Protein AF-A0AAD8Y3X9-F1 (afdb_monomer)

Secondary structure (DSSP, 8-state):
----------PPP--------PPBPTTTSSSBPPTT-TT---HHHHTSTT-GGGHHHHHHHHHHHHHHTT-SHHHHHHHHHHHTSPPTTS---TT-EEETTEEES--HHHHHHSHHHHHHHHHHHHHHHHHHSS------------------------------------------HHHHHHHHHHHHHHHHHT-

Organism: NCBI:txid267567

Foldseek 3Di:
DDDPPPDDDDDDDDPPDDDDDADAAPPPSPDGFDPPQPRSHDPVRCPPCPRPVCVVVVVVVVVVVCVVVLVDPVSVVVVVVVVPFDDVPVDPDPCWDDDPRDIDPDDVVVQCVPVVSVVVVVVVVVVVCVVPVPPPPDPPDPPPDPPDDDDDDDDDDDDDDDDDDPPPPPDPDPDDPVVVVVVVVVVVVVVVVVD

Sequence (195 aa):
MDDENVASSTTPPVEAAEGDGGTKCSVCKKRVGRKNCLQSACIQCCTNPTCEPHREARETLRKTQSILAGTDAITRMAARKRNSKVAKGAFKDANIQYFGETVVIWNVREFMSVTKWREDAVRRCKRKLDSCGGDVVERRSKKRGRKSIVGDDNNNNNNTADIAISLARNKPTKKSRRKKFAEVCQVLLQNSLNK

Structure (mmCIF, N/CA/C/O backbone):
data_AF-A0AAD8Y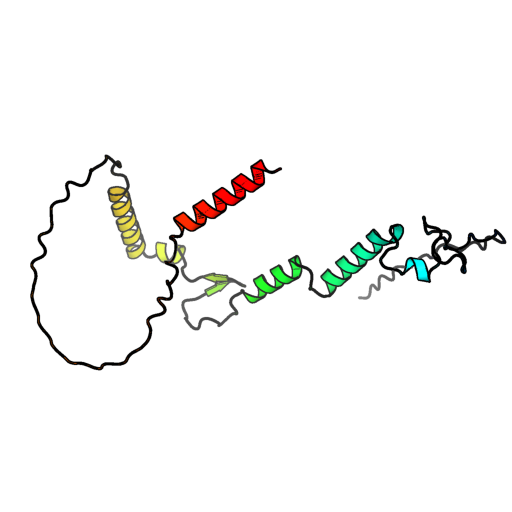3X9-F1
#
_entry.id   AF-A0AAD8Y3X9-F1
#
loop_
_atom_site.group_PDB
_atom_site.id
_atom_site.type_symbol
_atom_site.label_atom_id
_atom_site.label_alt_id
_atom_site.label_comp_id
_atom_site.label_asym_id
_atom_site.label_entity_id
_atom_site.label_seq_id
_atom_site.pdbx_PDB_ins_code
_atom_site.Cartn_x
_atom_site.Cartn_y
_atom_site.Cartn_z
_atom_site.occupancy
_atom_site.B_iso_or_equiv
_atom_site.auth_seq_id
_atom_site.auth_comp_id
_atom_site.auth_asym_id
_atom_site.auth_atom_id
_atom_site.pdbx_PDB_model_num
ATOM 1 N N . MET A 1 1 ? -16.005 -29.342 -17.616 1.00 51.09 1 MET A N 1
ATOM 2 C CA . MET A 1 1 ? -16.532 -27.992 -17.915 1.00 51.09 1 MET A CA 1
ATOM 3 C C . MET A 1 1 ? -15.322 -27.119 -18.063 1.00 51.09 1 MET A C 1
ATOM 5 O O . MET A 1 1 ? -14.781 -26.585 -17.102 1.00 51.09 1 MET A O 1
ATOM 9 N N . ASP A 1 2 ? -14.857 -27.205 -19.290 1.00 63.31 2 ASP A N 1
ATOM 10 C CA . ASP A 1 2 ? -13.559 -26.876 -19.818 1.00 63.31 2 ASP A CA 1
ATOM 11 C C . ASP A 1 2 ? -13.772 -25.617 -20.643 1.00 63.31 2 ASP A C 1
ATOM 13 O O . ASP A 1 2 ? -14.660 -25.614 -21.485 1.00 63.31 2 ASP A O 1
ATOM 17 N N . ASP A 1 3 ? -12.990 -24.573 -20.395 1.00 58.12 3 ASP A N 1
ATOM 18 C CA . ASP A 1 3 ? -12.876 -23.437 -21.307 1.00 58.12 3 ASP A CA 1
ATOM 19 C C . ASP A 1 3 ? -11.458 -22.874 -21.167 1.00 58.12 3 ASP A C 1
ATOM 21 O O . ASP A 1 3 ? -11.170 -21.935 -20.419 1.00 58.12 3 ASP A O 1
ATOM 25 N N . GLU A 1 4 ? -10.536 -23.536 -21.866 1.00 61.88 4 GLU A N 1
ATOM 26 C CA . GLU A 1 4 ? -9.183 -23.059 -22.119 1.00 61.88 4 GLU A CA 1
ATOM 27 C C . GLU A 1 4 ? -9.239 -21.881 -23.101 1.00 61.88 4 GLU A C 1
ATOM 29 O O . GLU A 1 4 ? -9.388 -22.043 -24.311 1.00 61.88 4 GLU A O 1
ATOM 34 N N . ASN A 1 5 ? -9.110 -20.662 -22.579 1.00 67.62 5 ASN A N 1
ATOM 35 C CA . ASN A 1 5 ? -9.002 -19.454 -23.391 1.00 67.62 5 ASN A CA 1
ATOM 36 C C . ASN A 1 5 ? -7.548 -19.270 -23.868 1.00 67.62 5 ASN A C 1
ATOM 38 O O . ASN A 1 5 ? -6.748 -18.557 -23.255 1.00 67.62 5 ASN A O 1
ATOM 42 N N . VAL A 1 6 ? -7.193 -19.970 -24.947 1.00 65.19 6 VAL A N 1
ATOM 43 C CA . VAL A 1 6 ? -5.906 -19.844 -25.644 1.00 65.19 6 VAL A CA 1
ATOM 44 C C . VAL A 1 6 ? -5.922 -18.563 -26.481 1.00 65.19 6 VAL A C 1
ATOM 46 O O . VAL A 1 6 ? -6.448 -18.517 -27.592 1.00 65.19 6 VAL A O 1
ATOM 49 N N . ALA A 1 7 ? -5.333 -17.496 -25.941 1.00 57.16 7 ALA A N 1
ATOM 50 C CA . ALA A 1 7 ? -5.114 -16.251 -26.668 1.00 57.16 7 ALA A CA 1
ATOM 51 C C . ALA A 1 7 ? -4.073 -16.462 -27.783 1.00 57.16 7 ALA A C 1
ATOM 53 O O . ALA A 1 7 ? -2.860 -16.430 -27.560 1.00 57.16 7 ALA A O 1
ATOM 54 N N . SER A 1 8 ? -4.580 -16.678 -28.997 1.00 57.38 8 SER A N 1
ATOM 55 C CA . SER A 1 8 ? -3.820 -16.746 -30.243 1.00 57.38 8 SER A CA 1
ATOM 56 C C . SER A 1 8 ? -3.056 -15.440 -30.471 1.00 57.38 8 SER A C 1
ATOM 58 O O . SER A 1 8 ? -3.634 -14.388 -30.747 1.00 57.38 8 SER A O 1
ATOM 60 N N . SER A 1 9 ? -1.736 -15.504 -30.324 1.00 48.38 9 SER A N 1
ATOM 61 C CA . SER A 1 9 ? -0.828 -14.385 -30.558 1.00 48.38 9 SER A CA 1
ATOM 62 C C . SER A 1 9 ? -0.541 -14.304 -32.055 1.00 48.38 9 SER A C 1
ATOM 64 O O . SER A 1 9 ? 0.336 -14.988 -32.574 1.00 48.38 9 SER A O 1
ATOM 66 N N . THR A 1 10 ? -1.305 -13.479 -32.765 1.00 50.19 10 THR A N 1
ATOM 67 C CA . THR A 1 10 ? -1.069 -13.178 -34.179 1.00 50.19 10 THR A CA 1
ATOM 68 C C . THR A 1 10 ? 0.240 -12.398 -34.312 1.00 50.19 10 THR A C 1
ATOM 70 O O . THR A 1 10 ? 0.290 -11.194 -34.062 1.00 50.19 10 THR A O 1
ATOM 73 N N . THR A 1 11 ? 1.328 -13.081 -34.670 1.00 53.12 11 THR A N 1
ATOM 74 C CA . THR A 1 11 ? 2.580 -12.425 -35.061 1.00 53.12 11 THR A CA 1
ATOM 75 C C . THR A 1 11 ? 2.415 -11.797 -36.446 1.00 53.12 11 THR A C 1
ATOM 77 O O . THR A 1 11 ? 2.031 -12.511 -37.374 1.00 53.12 11 THR A O 1
ATOM 80 N N . PRO A 1 12 ? 2.697 -10.493 -36.622 1.00 60.53 12 PRO A N 1
ATOM 81 C CA . PRO A 1 12 ? 2.6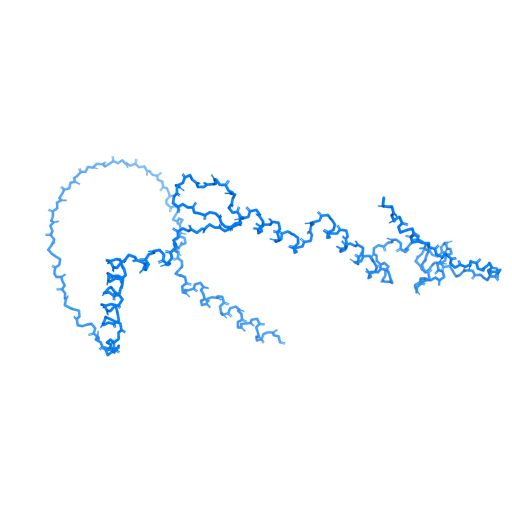57 -9.869 -37.938 1.00 60.53 12 PRO A CA 1
ATOM 82 C C . PRO A 1 12 ? 3.758 -10.440 -38.854 1.00 60.53 12 PRO A C 1
ATOM 84 O O . PRO A 1 12 ? 4.830 -10.810 -38.361 1.00 60.53 12 PRO A O 1
ATOM 87 N N . PRO A 1 13 ? 3.510 -10.511 -40.175 1.00 54.69 13 PRO A N 1
ATOM 88 C CA . PRO A 1 13 ? 4.472 -11.013 -41.146 1.00 54.69 13 PRO A CA 1
ATOM 89 C C . PRO A 1 13 ? 5.689 -10.085 -41.204 1.00 54.69 13 PRO A C 1
ATOM 91 O O . PRO A 1 13 ? 5.571 -8.870 -41.354 1.00 54.69 13 PRO A O 1
ATOM 94 N N . VAL A 1 14 ? 6.872 -10.673 -41.048 1.00 54.62 14 VAL A N 1
ATOM 95 C CA . VAL A 1 14 ? 8.151 -9.969 -41.132 1.00 54.62 14 VAL A CA 1
ATOM 96 C C . VAL A 1 14 ? 8.537 -9.922 -42.608 1.00 54.62 14 VAL A C 1
ATOM 98 O O . VAL A 1 14 ? 9.115 -10.870 -43.132 1.00 54.62 14 VAL A O 1
ATOM 101 N N . GLU A 1 15 ? 8.155 -8.850 -43.299 1.00 56.72 15 GLU A N 1
ATOM 102 C CA . GLU A 1 15 ? 8.591 -8.604 -44.674 1.00 56.72 15 GLU A CA 1
ATOM 103 C C . GLU A 1 15 ? 10.116 -8.433 -44.703 1.00 56.72 15 GLU A C 1
ATOM 105 O O . GLU A 1 15 ? 10.697 -7.561 -44.045 1.00 56.72 15 GLU A O 1
ATOM 110 N N . ALA A 1 16 ? 10.777 -9.320 -45.444 1.00 56.28 16 ALA A N 1
ATOM 111 C CA . ALA A 1 16 ? 12.208 -9.293 -45.684 1.00 56.28 16 ALA A CA 1
ATOM 112 C C . ALA A 1 16 ? 12.540 -8.138 -46.642 1.00 56.28 16 ALA A C 1
ATOM 114 O O . ALA A 1 16 ? 12.594 -8.313 -47.853 1.00 56.28 16 ALA A O 1
ATOM 115 N N . ALA A 1 17 ? 12.746 -6.942 -46.089 1.00 54.62 17 ALA A N 1
ATOM 116 C CA . ALA A 1 17 ? 13.285 -5.812 -46.837 1.00 54.62 17 ALA A CA 1
ATOM 117 C C . ALA A 1 17 ? 14.779 -6.044 -47.121 1.00 54.62 17 ALA A C 1
ATOM 119 O O . ALA A 1 17 ? 15.624 -5.983 -46.217 1.00 54.62 17 ALA A O 1
ATOM 120 N N . GLU A 1 18 ? 15.072 -6.335 -48.385 1.00 56.16 18 GLU A N 1
ATOM 121 C CA . GLU A 1 18 ? 16.409 -6.479 -48.943 1.00 56.16 18 GLU A CA 1
ATOM 122 C C . GLU A 1 18 ? 17.196 -5.160 -48.861 1.00 56.16 18 GLU A C 1
ATOM 124 O O . GLU A 1 18 ? 16.689 -4.085 -49.164 1.00 56.16 18 GLU A O 1
ATOM 129 N N . GLY A 1 19 ? 18.456 -5.278 -48.429 1.00 59.56 19 GLY A N 1
ATOM 130 C CA . GLY A 1 19 ? 19.568 -4.415 -48.830 1.00 59.56 19 GLY A CA 1
ATOM 131 C C . GLY A 1 19 ? 19.424 -2.906 -48.646 1.00 59.56 19 GLY A C 1
ATOM 132 O O . GLY A 1 19 ? 19.358 -2.186 -49.632 1.00 59.56 19 GLY A O 1
ATOM 133 N N . ASP A 1 20 ? 19.551 -2.412 -47.412 1.00 55.03 20 ASP A N 1
ATOM 134 C CA . ASP A 1 20 ? 19.965 -1.021 -47.213 1.00 55.03 20 ASP A CA 1
ATOM 135 C C . ASP A 1 20 ? 21.018 -0.925 -46.105 1.00 55.03 20 ASP A C 1
ATOM 137 O O . ASP A 1 20 ? 20.899 -1.557 -45.045 1.00 55.03 20 ASP A O 1
ATOM 141 N N . GLY A 1 21 ? 22.105 -0.212 -46.396 1.00 67.69 21 GLY A N 1
ATOM 142 C CA . GLY A 1 21 ? 23.344 -0.201 -45.619 1.00 67.69 21 GLY A CA 1
ATOM 143 C C . GLY A 1 21 ? 23.108 0.236 -44.176 1.00 67.69 21 GLY A C 1
ATOM 144 O O . GLY A 1 21 ? 23.025 1.424 -43.877 1.00 67.69 21 GLY A O 1
ATOM 145 N N . GLY A 1 22 ? 23.010 -0.731 -43.261 1.00 76.69 22 GLY A N 1
ATOM 146 C CA . GLY A 1 22 ? 22.719 -0.463 -41.857 1.00 76.69 22 GLY A CA 1
ATOM 147 C C . GLY A 1 22 ? 23.707 0.536 -41.249 1.00 76.69 22 GLY A C 1
ATOM 148 O O . GLY A 1 22 ? 24.922 0.321 -41.262 1.00 76.69 22 GLY A O 1
ATOM 149 N N . THR A 1 23 ? 23.186 1.628 -40.688 1.00 86.25 23 THR A N 1
ATOM 150 C CA . THR A 1 23 ? 23.989 2.664 -40.031 1.00 86.25 23 THR A CA 1
ATOM 151 C C . THR A 1 23 ? 24.819 2.062 -38.899 1.00 86.25 23 THR A C 1
ATOM 153 O O . THR A 1 23 ? 24.344 1.246 -38.106 1.00 86.25 23 THR A O 1
ATOM 156 N N . LYS A 1 24 ? 26.104 2.430 -38.823 1.00 90.94 24 LYS A N 1
ATOM 157 C CA . LYS A 1 24 ? 26.994 1.968 -37.749 1.00 90.94 24 LYS A CA 1
ATOM 158 C C . LYS A 1 24 ? 26.524 2.526 -36.406 1.00 90.94 24 LYS A C 1
ATOM 160 O O . LYS A 1 24 ? 26.043 3.649 -36.316 1.00 90.94 24 LYS A O 1
ATOM 165 N N . CYS A 1 25 ? 26.728 1.742 -35.355 1.00 89.62 25 CYS A N 1
ATOM 166 C CA . CYS A 1 25 ? 26.396 2.100 -33.986 1.00 89.62 25 CYS A CA 1
ATOM 167 C C . CYS A 1 25 ? 27.036 3.428 -33.583 1.00 89.62 25 CYS A C 1
ATOM 169 O O . CYS A 1 25 ? 28.262 3.537 -33.598 1.00 89.62 25 CYS A O 1
ATOM 171 N N . SER A 1 26 ? 26.234 4.391 -33.138 1.00 88.69 26 SER A N 1
ATOM 172 C CA . SER A 1 26 ? 26.724 5.692 -32.655 1.00 88.69 26 SER A CA 1
ATOM 173 C C . SER A 1 26 ? 27.728 5.579 -31.497 1.00 88.69 26 SER A C 1
ATOM 175 O O . SER A 1 26 ? 28.683 6.348 -31.428 1.00 88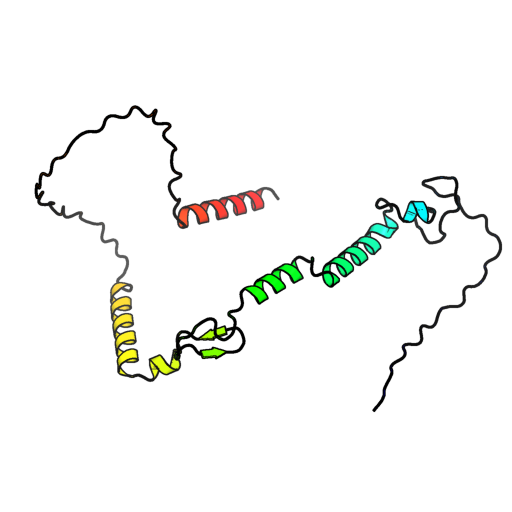.69 26 SER A O 1
ATOM 177 N N . VAL A 1 27 ? 27.554 4.580 -30.622 1.00 88.00 27 VAL A N 1
ATOM 178 C CA . VAL A 1 27 ? 28.359 4.391 -29.403 1.00 88.00 27 VAL A CA 1
ATOM 179 C C . VAL A 1 27 ? 29.674 3.663 -29.681 1.00 88.00 27 VAL A C 1
ATOM 181 O O . VAL A 1 27 ? 30.739 4.137 -29.304 1.00 88.00 27 VAL A O 1
ATOM 184 N N . CYS A 1 28 ? 29.624 2.486 -30.319 1.00 88.88 28 CYS A N 1
ATOM 185 C CA . CYS A 1 28 ? 30.822 1.660 -30.511 1.00 88.88 28 CYS A CA 1
ATOM 186 C C . CYS A 1 28 ? 31.428 1.749 -31.911 1.00 88.88 28 CYS A C 1
ATOM 188 O O . CYS A 1 28 ? 32.534 1.252 -32.096 1.00 88.88 28 CYS A O 1
ATOM 190 N N . LYS A 1 29 ? 30.710 2.305 -32.900 1.00 91.25 29 LYS A N 1
ATOM 191 C CA . LYS A 1 29 ? 31.098 2.448 -34.321 1.00 91.25 29 LYS A CA 1
ATOM 192 C C . LYS A 1 29 ? 31.524 1.161 -35.052 1.00 91.25 29 LYS A C 1
ATOM 194 O O . LYS A 1 29 ? 31.807 1.203 -36.243 1.00 91.25 29 LYS A O 1
ATOM 199 N N . LYS A 1 30 ? 31.536 0.013 -34.365 1.00 92.00 30 LYS A N 1
ATOM 200 C CA . LYS A 1 30 ? 31.977 -1.296 -34.873 1.00 92.00 30 LYS A CA 1
ATOM 201 C C . LYS A 1 30 ? 30.835 -2.146 -35.424 1.00 92.00 30 LYS A C 1
ATOM 203 O O . LYS A 1 30 ? 31.026 -2.880 -36.381 1.00 92.00 30 LYS A O 1
ATOM 208 N N . ARG A 1 31 ? 29.660 -2.082 -34.795 1.00 91.12 31 ARG A N 1
ATOM 209 C CA . ARG A 1 31 ? 28.502 -2.941 -35.102 1.00 91.12 31 ARG A CA 1
ATOM 210 C C . ARG A 1 31 ? 27.386 -2.154 -35.768 1.00 91.12 31 ARG A C 1
ATOM 212 O O . ARG A 1 31 ? 27.313 -0.945 -35.578 1.00 91.12 31 ARG A O 1
ATOM 219 N N . VAL A 1 32 ? 26.502 -2.843 -36.481 1.00 91.69 32 VAL A N 1
ATOM 220 C CA . VAL A 1 32 ? 25.305 -2.242 -37.085 1.00 91.69 32 VAL A CA 1
ATOM 221 C C . VAL A 1 32 ? 24.318 -1.822 -35.989 1.00 91.69 32 VAL A C 1
ATOM 223 O O . VAL A 1 32 ? 24.096 -2.547 -35.010 1.00 91.69 32 VAL A O 1
ATOM 226 N N . GLY A 1 33 ? 23.792 -0.608 -36.117 1.00 88.81 33 GLY A N 1
ATOM 227 C CA . GLY A 1 33 ? 22.782 -0.024 -35.248 1.00 88.81 33 GLY A CA 1
ATOM 228 C C . GLY A 1 33 ? 21.417 -0.674 -35.442 1.00 88.81 33 GLY A C 1
ATOM 229 O O . GLY A 1 33 ? 21.080 -1.149 -36.526 1.00 88.81 33 GLY A O 1
ATOM 230 N N . ARG A 1 34 ? 20.607 -0.723 -34.382 1.00 85.81 34 ARG A N 1
ATOM 231 C CA . ARG A 1 34 ? 19.242 -1.252 -34.481 1.00 85.81 34 ARG A CA 1
ATOM 232 C C . ARG A 1 34 ? 18.346 -0.215 -35.164 1.00 85.81 34 ARG A C 1
ATOM 234 O O . ARG A 1 34 ? 18.313 0.927 -34.713 1.00 85.81 34 ARG A O 1
ATOM 241 N N . LYS A 1 35 ? 17.575 -0.632 -36.176 1.00 81.69 35 LYS A N 1
ATOM 242 C CA . LYS A 1 35 ? 16.683 0.253 -36.957 1.00 81.69 35 LYS A CA 1
ATOM 243 C C . LYS A 1 35 ? 15.662 1.015 -36.088 1.00 81.69 35 LYS A C 1
ATOM 245 O O . LYS A 1 35 ? 15.334 2.149 -36.395 1.00 81.69 35 LYS A O 1
ATOM 250 N N . ASN A 1 36 ? 15.250 0.440 -34.952 1.00 76.88 36 ASN A N 1
ATOM 251 C CA . ASN A 1 36 ? 14.243 1.025 -34.051 1.00 76.88 36 ASN A CA 1
ATOM 252 C C . ASN A 1 36 ? 14.842 1.758 -32.835 1.00 76.88 36 ASN A C 1
ATOM 254 O O . ASN A 1 36 ? 14.119 2.109 -31.907 1.00 76.88 36 ASN A O 1
ATOM 258 N N . CYS A 1 37 ? 16.164 1.944 -32.779 1.00 78.44 37 CYS A N 1
ATOM 259 C CA . CYS A 1 37 ? 16.793 2.722 -31.716 1.00 78.44 37 CYS A CA 1
ATOM 260 C C . CYS A 1 37 ? 17.016 4.153 -32.211 1.00 78.44 37 CYS A C 1
ATOM 262 O O . CYS A 1 37 ? 17.807 4.352 -33.128 1.00 78.44 37 CYS A O 1
ATOM 264 N N . LEU A 1 38 ? 16.410 5.148 -31.552 1.00 80.81 38 LEU A N 1
ATOM 265 C CA . LEU A 1 38 ? 16.591 6.577 -31.869 1.00 80.81 38 LEU A CA 1
ATOM 266 C C . LEU A 1 38 ? 18.070 6.995 -31.935 1.00 80.81 38 LEU A C 1
ATOM 268 O O . LEU A 1 38 ? 18.458 7.795 -32.773 1.00 80.81 38 LEU A O 1
ATOM 272 N N . GLN A 1 39 ? 18.919 6.407 -31.086 1.00 83.12 39 GLN A N 1
ATOM 273 C CA . GLN A 1 39 ? 20.364 6.668 -31.079 1.00 83.12 39 GLN A CA 1
ATOM 274 C C . GLN A 1 39 ? 21.173 5.773 -32.028 1.00 83.12 39 GLN A C 1
ATOM 276 O O . GLN A 1 39 ? 22.388 5.707 -31.875 1.00 83.12 39 GLN A O 1
ATOM 281 N N . SER A 1 40 ? 20.533 5.008 -32.920 1.00 87.75 40 SER A N 1
ATOM 282 C CA . SER A 1 40 ? 21.181 4.032 -33.815 1.00 87.75 40 SER A CA 1
ATOM 283 C C . SER A 1 40 ? 22.186 3.107 -33.109 1.00 87.75 40 SER A C 1
ATOM 285 O O . SER A 1 40 ? 23.159 2.649 -33.696 1.00 87.75 40 SER A O 1
ATOM 287 N N . ALA A 1 41 ? 21.983 2.803 -31.823 1.00 87.25 41 ALA A N 1
ATOM 288 C CA . ALA A 1 41 ? 22.897 1.968 -31.054 1.00 87.25 41 ALA A CA 1
ATOM 289 C C . ALA A 1 41 ? 22.718 0.477 -31.407 1.00 87.25 41 ALA A C 1
ATOM 291 O O . ALA A 1 41 ? 21.620 0.008 -31.708 1.00 87.25 41 ALA A O 1
ATOM 292 N N . CYS A 1 42 ? 23.808 -0.296 -31.384 1.00 88.31 42 CYS A N 1
ATOM 293 C CA . CYS A 1 42 ? 23.748 -1.754 -31.536 1.00 88.31 42 CYS A CA 1
ATOM 294 C C . CYS A 1 42 ? 23.147 -2.412 -30.283 1.00 88.31 42 CYS A C 1
ATOM 296 O O . CYS A 1 42 ? 23.192 -1.825 -29.204 1.00 88.31 42 CYS A O 1
ATOM 298 N N . ILE A 1 43 ? 22.678 -3.661 -30.392 1.00 86.25 43 ILE A N 1
ATOM 299 C CA . ILE A 1 43 ? 22.024 -4.410 -29.297 1.00 86.25 43 ILE A CA 1
ATOM 300 C C . ILE A 1 43 ? 22.803 -4.345 -27.976 1.00 86.25 43 ILE A C 1
ATOM 302 O O . ILE A 1 43 ? 22.228 -3.998 -26.949 1.00 86.25 43 ILE A O 1
ATOM 306 N N . GLN A 1 44 ? 24.115 -4.592 -28.004 1.00 83.75 44 GLN A N 1
ATOM 307 C CA . GLN A 1 44 ? 24.928 -4.564 -26.783 1.00 83.75 44 GLN A CA 1
ATOM 308 C C . GLN A 1 44 ? 25.109 -3.158 -26.193 1.00 83.75 44 GLN A C 1
ATOM 310 O O . GLN A 1 44 ? 25.243 -3.003 -24.983 1.00 83.75 44 GLN A O 1
ATOM 315 N N . CYS A 1 45 ? 25.111 -2.119 -27.031 1.00 80.94 45 CYS A N 1
ATOM 316 C CA . CYS A 1 45 ? 25.145 -0.741 -26.544 1.00 80.94 45 CYS A CA 1
ATOM 317 C C . CYS A 1 45 ? 23.755 -0.280 -26.071 1.00 80.94 45 CYS A C 1
ATOM 319 O O . CYS A 1 45 ? 23.676 0.533 -25.158 1.00 80.94 45 CYS A O 1
ATOM 321 N N . CYS A 1 46 ? 22.666 -0.828 -26.619 1.00 81.31 46 CYS A N 1
ATOM 322 C CA . CYS A 1 46 ? 21.299 -0.581 -26.153 1.00 81.31 46 CYS A CA 1
ATOM 323 C C . CYS A 1 46 ? 21.017 -1.185 -24.775 1.00 81.31 46 CYS A C 1
ATOM 325 O O . CYS A 1 46 ? 20.244 -0.608 -24.009 1.00 81.31 46 CYS A O 1
ATOM 327 N N . THR A 1 47 ? 21.634 -2.323 -24.445 1.00 80.06 47 THR A N 1
ATOM 328 C CA . THR A 1 47 ? 21.522 -2.942 -23.116 1.00 80.06 47 THR A CA 1
ATOM 329 C C . THR A 1 47 ? 22.235 -2.146 -22.021 1.00 80.06 47 THR A C 1
ATOM 331 O O . THR A 1 47 ? 21.913 -2.323 -20.847 1.00 80.06 47 THR A O 1
ATOM 334 N N . ASN A 1 48 ? 23.135 -1.214 -22.368 1.00 81.75 48 ASN A N 1
ATOM 335 C CA . ASN A 1 48 ? 23.788 -0.362 -21.374 1.00 81.75 48 ASN A CA 1
ATOM 336 C C . ASN A 1 48 ? 22.778 0.549 -20.662 1.00 81.75 48 ASN A C 1
ATOM 338 O O . ASN A 1 48 ? 21.932 1.160 -21.330 1.00 81.75 48 ASN A O 1
ATOM 342 N N . PRO A 1 49 ? 22.870 0.698 -19.324 1.00 75.62 49 PRO A N 1
ATOM 343 C CA . PRO A 1 49 ? 21.912 1.442 -18.493 1.00 75.62 49 PRO A CA 1
ATOM 344 C C . PRO A 1 49 ? 21.749 2.914 -18.893 1.00 75.62 49 PRO A C 1
ATOM 346 O O . PRO A 1 49 ? 20.760 3.538 -18.529 1.00 75.62 49 PRO A O 1
ATOM 349 N N . THR A 1 50 ? 22.682 3.447 -19.675 1.00 79.19 50 THR A N 1
ATOM 350 C CA . THR A 1 50 ? 22.740 4.843 -20.112 1.00 79.19 50 THR A CA 1
ATOM 351 C C . THR A 1 50 ? 21.954 5.142 -21.392 1.00 79.19 50 THR A C 1
ATOM 353 O O . THR A 1 50 ? 21.798 6.305 -21.739 1.00 79.19 50 THR A O 1
ATOM 356 N N . CYS A 1 51 ? 21.440 4.130 -22.103 1.00 80.44 51 CYS A N 1
ATOM 357 C CA . CYS A 1 51 ? 20.649 4.347 -23.321 1.00 80.44 51 CYS A CA 1
ATOM 358 C C . CYS A 1 51 ? 19.289 5.011 -23.001 1.00 80.44 51 CYS A C 1
ATOM 360 O O . CYS A 1 51 ? 18.375 4.367 -22.476 1.00 80.44 51 CYS A O 1
ATOM 362 N N . GLU A 1 52 ? 19.161 6.297 -23.320 1.00 81.12 52 GLU A N 1
ATOM 363 C CA . GLU A 1 52 ? 17.991 7.131 -23.013 1.00 81.12 52 GLU A CA 1
ATOM 364 C C . GLU A 1 52 ? 16.669 6.620 -23.626 1.00 81.12 52 GLU A C 1
ATOM 366 O O . GLU A 1 52 ? 15.699 6.504 -22.876 1.00 81.12 52 GLU A O 1
ATOM 371 N N . PRO A 1 53 ? 16.618 6.158 -24.896 1.00 79.56 53 PRO A N 1
ATOM 372 C CA . PRO A 1 53 ? 15.388 5.625 -25.499 1.00 79.56 53 PRO A CA 1
ATOM 373 C C . PRO A 1 53 ? 14.784 4.413 -24.774 1.00 79.56 53 PRO A C 1
ATOM 375 O O . PRO A 1 53 ? 13.588 4.166 -24.861 1.00 79.56 53 PRO A O 1
ATOM 378 N N . HIS A 1 54 ? 15.595 3.637 -24.050 1.00 79.44 54 HIS A N 1
ATOM 379 C CA . HIS A 1 54 ? 15.129 2.469 -23.292 1.00 79.44 54 HIS A CA 1
ATOM 380 C C . HIS A 1 54 ? 15.000 2.748 -21.795 1.00 79.44 54 HIS A C 1
ATOM 382 O O . HIS A 1 54 ? 14.818 1.813 -21.010 1.00 79.44 54 HIS A O 1
ATOM 388 N N . ARG A 1 55 ? 15.173 3.997 -21.354 1.00 84.56 55 ARG A N 1
ATOM 389 C CA . ARG A 1 55 ? 15.086 4.343 -19.934 1.00 84.56 55 ARG A CA 1
ATOM 390 C C . ARG A 1 55 ? 13.695 4.033 -19.389 1.00 84.56 55 ARG A C 1
ATOM 392 O O . ARG A 1 55 ? 13.597 3.308 -18.405 1.00 84.56 55 ARG A O 1
ATOM 399 N N . GLU A 1 56 ? 12.653 4.497 -20.072 1.00 87.44 56 GLU A N 1
ATOM 400 C CA . GLU A 1 56 ? 11.264 4.303 -19.651 1.00 87.44 56 GLU A CA 1
ATOM 401 C C . GLU A 1 56 ? 10.879 2.818 -19.622 1.00 87.44 56 GLU A C 1
ATOM 403 O O . GLU A 1 56 ? 10.448 2.317 -18.588 1.00 87.44 56 GLU A O 1
ATOM 408 N N . ALA A 1 57 ? 11.147 2.071 -20.700 1.00 86.75 57 ALA A N 1
ATOM 409 C CA . ALA A 1 57 ? 10.873 0.631 -20.760 1.00 86.75 57 ALA A CA 1
ATOM 410 C C . ALA A 1 57 ? 11.603 -0.170 -19.662 1.00 86.75 57 ALA A C 1
ATOM 412 O O . ALA A 1 57 ? 11.100 -1.168 -19.148 1.00 86.75 57 ALA A O 1
ATOM 413 N N . ARG A 1 58 ? 12.807 0.258 -19.269 1.00 86.94 58 ARG A N 1
ATOM 414 C CA . ARG A 1 58 ? 13.537 -0.373 -18.160 1.00 86.94 58 ARG A CA 1
ATOM 415 C C . ARG A 1 58 ? 12.984 0.019 -16.806 1.00 86.94 58 ARG A C 1
ATOM 417 O O . ARG A 1 58 ? 12.989 -0.806 -15.897 1.00 86.94 58 ARG A O 1
ATOM 424 N N . GLU A 1 59 ? 12.532 1.253 -16.655 1.00 90.81 59 GLU A N 1
ATOM 425 C CA . GLU A 1 59 ? 11.894 1.720 -15.432 1.00 90.81 59 GLU A CA 1
ATOM 426 C C . GLU A 1 59 ? 10.559 1.002 -15.201 1.00 90.81 59 GLU A C 1
ATOM 428 O O . GLU A 1 59 ? 10.312 0.527 -14.091 1.00 90.81 59 GLU A O 1
ATOM 433 N N . THR A 1 60 ? 9.758 0.791 -16.249 1.00 93.19 60 THR A N 1
ATOM 434 C CA . THR A 1 60 ? 8.522 -0.002 -16.170 1.00 93.19 60 THR A CA 1
ATOM 435 C C . THR A 1 60 ? 8.804 -1.474 -15.860 1.00 93.19 60 THR A C 1
ATOM 437 O O . THR A 1 60 ? 8.167 -2.040 -14.966 1.00 93.19 60 THR A O 1
ATOM 440 N N . LEU A 1 61 ? 9.808 -2.091 -16.496 1.00 91.94 61 LEU A N 1
ATOM 441 C CA . LEU A 1 61 ? 10.246 -3.456 -16.165 1.00 91.94 61 LEU A CA 1
ATOM 442 C C . LEU A 1 61 ? 10.753 -3.574 -14.720 1.00 91.94 61 LEU A C 1
ATOM 444 O O . LEU A 1 61 ? 10.376 -4.496 -14.002 1.00 91.94 61 LEU A O 1
ATOM 448 N N . ARG A 1 62 ? 11.562 -2.622 -14.244 1.00 92.19 62 ARG A N 1
ATOM 449 C CA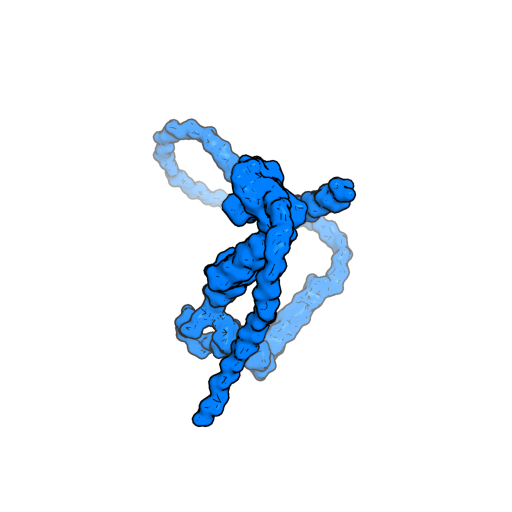 . ARG A 1 62 ? 12.025 -2.605 -12.845 1.00 92.19 62 ARG A CA 1
ATOM 450 C C . ARG A 1 62 ? 10.868 -2.436 -11.869 1.00 92.19 62 ARG A C 1
ATOM 452 O O . ARG A 1 62 ? 10.839 -3.105 -10.839 1.00 92.19 62 ARG A O 1
ATOM 459 N N . LYS A 1 63 ? 9.910 -1.562 -12.181 1.00 93.69 63 LYS A N 1
ATOM 460 C CA . LYS A 1 63 ? 8.732 -1.330 -11.341 1.00 93.69 63 LYS A CA 1
ATOM 461 C C . LYS A 1 63 ? 7.853 -2.577 -11.260 1.00 93.69 63 LYS A C 1
ATOM 463 O O . LYS A 1 63 ? 7.476 -2.97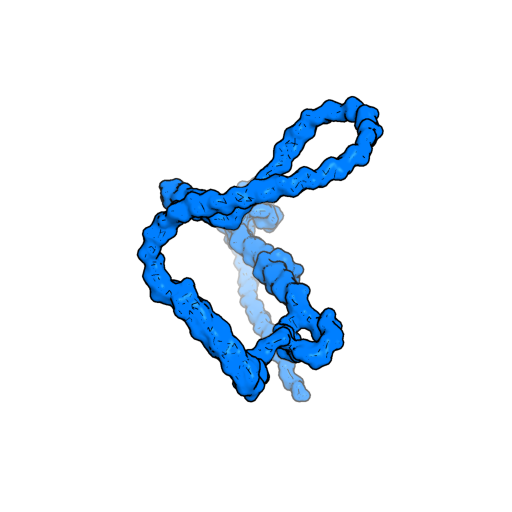3 -10.163 1.00 93.69 63 LYS A O 1
ATOM 468 N N . THR A 1 64 ? 7.576 -3.227 -12.388 1.00 94.69 64 THR A N 1
ATOM 469 C CA . THR A 1 64 ? 6.792 -4.474 -12.419 1.00 94.69 64 THR A CA 1
ATOM 470 C C . THR A 1 64 ? 7.500 -5.605 -11.674 1.00 94.69 64 THR A C 1
ATOM 472 O O . THR A 1 64 ? 6.876 -6.249 -10.833 1.00 94.69 64 THR A O 1
ATOM 475 N N . GLN A 1 65 ? 8.811 -5.781 -11.868 1.00 95.69 65 GLN A N 1
ATOM 476 C CA . GLN A 1 65 ? 9.607 -6.739 -11.091 1.00 95.69 65 GLN A CA 1
ATOM 477 C C . GLN A 1 65 ? 9.595 -6.431 -9.587 1.00 95.69 65 GLN A C 1
ATOM 479 O O . GLN A 1 65 ? 9.447 -7.347 -8.787 1.00 95.69 65 GLN A O 1
ATOM 484 N N . SER A 1 66 ? 9.695 -5.159 -9.189 1.00 93.38 66 SER A N 1
ATOM 485 C CA . SER A 1 66 ? 9.611 -4.728 -7.783 1.00 93.38 66 SER A CA 1
ATOM 486 C C . SER A 1 66 ? 8.246 -5.042 -7.154 1.00 93.38 66 SER A C 1
ATOM 488 O O . SER A 1 66 ? 8.165 -5.485 -6.005 1.00 93.38 66 SER A O 1
ATOM 490 N N . ILE A 1 67 ? 7.162 -4.861 -7.914 1.00 92.88 67 ILE A N 1
ATOM 491 C CA . ILE A 1 67 ? 5.804 -5.206 -7.478 1.00 92.88 67 ILE A CA 1
ATOM 492 C C . ILE A 1 67 ? 5.669 -6.724 -7.305 1.00 92.88 67 ILE A C 1
ATOM 494 O O . ILE A 1 67 ? 5.213 -7.165 -6.250 1.00 92.88 67 ILE A O 1
ATOM 498 N N . LEU A 1 68 ? 6.113 -7.513 -8.292 1.00 92.94 68 LEU A N 1
ATOM 499 C CA . LEU A 1 68 ? 6.056 -8.981 -8.257 1.00 92.94 68 LEU A CA 1
ATOM 500 C C . LEU A 1 68 ? 6.933 -9.574 -7.147 1.00 92.94 68 LEU A C 1
ATOM 502 O O . LEU A 1 68 ? 6.507 -10.485 -6.445 1.00 92.94 68 LEU A O 1
ATOM 506 N N . ALA A 1 69 ? 8.126 -9.017 -6.933 1.00 94.56 69 ALA A N 1
ATOM 507 C CA . ALA A 1 69 ? 9.008 -9.390 -5.829 1.00 94.56 69 ALA A CA 1
ATOM 508 C C . ALA A 1 69 ? 8.492 -8.909 -4.458 1.00 94.56 69 ALA A C 1
ATOM 510 O O . ALA A 1 69 ? 9.058 -9.255 -3.423 1.00 94.56 69 ALA A O 1
ATOM 511 N N . GLY A 1 70 ? 7.455 -8.065 -4.431 1.00 91.00 70 GLY A N 1
ATOM 512 C CA . GLY A 1 70 ? 6.907 -7.467 -3.216 1.00 91.00 70 GLY A CA 1
ATOM 513 C C . GLY A 1 70 ? 7.836 -6.469 -2.516 1.00 91.00 70 GLY A C 1
ATOM 514 O O . GLY A 1 70 ? 7.580 -6.085 -1.372 1.00 91.00 70 GLY A O 1
ATOM 515 N N . THR A 1 71 ? 8.900 -6.026 -3.187 1.00 94.38 71 THR A N 1
ATOM 516 C CA . THR A 1 71 ? 9.853 -5.028 -2.680 1.00 94.38 71 THR A CA 1
ATOM 517 C C . THR A 1 71 ? 9.371 -3.597 -2.897 1.00 94.38 71 THR A C 1
ATOM 519 O O . THR A 1 71 ? 9.951 -2.656 -2.343 1.00 94.38 71 THR A O 1
ATOM 522 N N . ASP A 1 72 ? 8.273 -3.408 -3.627 1.00 95.25 72 ASP A N 1
ATOM 523 C CA . ASP A 1 72 ? 7.659 -2.099 -3.781 1.00 95.25 72 ASP A CA 1
ATOM 524 C C . ASP A 1 72 ? 7.239 -1.496 -2.426 1.00 95.25 72 ASP A C 1
ATOM 526 O O . ASP A 1 72 ? 6.895 -2.202 -1.470 1.00 95.25 72 ASP A O 1
ATOM 530 N N . ALA A 1 73 ? 7.308 -0.169 -2.309 1.00 92.44 73 ALA A N 1
ATOM 531 C CA . ALA A 1 73 ? 7.028 0.532 -1.055 1.00 92.44 73 ALA A CA 1
ATOM 532 C C . ALA A 1 73 ? 5.585 0.290 -0.585 1.00 92.44 73 ALA A C 1
ATOM 534 O O . ALA A 1 73 ? 5.346 0.079 0.607 1.00 92.44 73 ALA A O 1
ATOM 535 N N . ILE A 1 74 ? 4.639 0.258 -1.528 1.00 90.44 74 ILE A N 1
ATOM 536 C CA . ILE A 1 74 ? 3.224 -0.009 -1.256 1.00 90.44 74 ILE A CA 1
ATOM 537 C C . ILE A 1 74 ? 3.057 -1.434 -0.731 1.00 90.44 74 ILE A C 1
ATOM 539 O O . ILE A 1 74 ? 2.432 -1.639 0.313 1.00 90.44 74 ILE A O 1
ATOM 543 N N . THR A 1 75 ? 3.682 -2.413 -1.386 1.00 91.81 75 THR A N 1
ATOM 544 C CA . THR A 1 75 ? 3.619 -3.816 -0.965 1.00 91.81 75 THR A CA 1
ATOM 545 C C . THR A 1 75 ? 4.256 -4.024 0.407 1.00 91.81 75 THR A C 1
ATOM 547 O O . THR A 1 75 ? 3.663 -4.688 1.259 1.00 91.81 75 THR A O 1
ATOM 550 N N . ARG A 1 76 ? 5.394 -3.375 0.687 1.00 92.88 76 ARG A N 1
ATOM 551 C CA . ARG A 1 76 ? 6.029 -3.383 2.017 1.00 92.88 76 ARG A CA 1
ATOM 552 C C . ARG A 1 76 ? 5.135 -2.776 3.098 1.00 92.88 76 ARG A C 1
ATOM 554 O O . ARG A 1 76 ? 5.029 -3.341 4.188 1.00 92.88 76 ARG A O 1
ATOM 561 N N . MET A 1 77 ? 4.472 -1.651 2.822 1.00 92.50 77 MET A N 1
ATOM 562 C CA . MET A 1 77 ? 3.521 -1.044 3.763 1.00 92.50 77 MET A CA 1
ATOM 563 C C . MET A 1 77 ? 2.307 -1.944 4.002 1.00 92.50 77 MET A C 1
ATOM 565 O O . MET A 1 77 ? 1.897 -2.129 5.150 1.00 92.50 77 MET A O 1
ATOM 569 N N . ALA A 1 78 ? 1.762 -2.550 2.946 1.00 89.25 78 ALA A N 1
ATOM 570 C CA . ALA A 1 78 ? 0.652 -3.487 3.052 1.00 89.25 78 ALA A CA 1
ATOM 571 C C . ALA A 1 78 ? 1.039 -4.734 3.862 1.00 89.25 78 ALA A C 1
ATOM 573 O O . ALA A 1 78 ? 0.284 -5.142 4.744 1.00 89.25 78 ALA A O 1
ATOM 574 N N . ALA A 1 79 ? 2.227 -5.297 3.627 1.00 90.38 79 ALA A N 1
ATOM 575 C CA . ALA A 1 79 ? 2.761 -6.418 4.396 1.00 90.38 79 ALA A CA 1
ATOM 576 C C . ALA A 1 79 ? 2.931 -6.051 5.876 1.00 90.38 79 ALA A C 1
ATOM 578 O O . ALA A 1 79 ? 2.458 -6.776 6.747 1.00 90.38 79 ALA A O 1
ATOM 579 N N . ARG A 1 80 ? 3.502 -4.877 6.178 1.00 92.19 80 ARG A N 1
ATOM 580 C CA . ARG A 1 80 ? 3.612 -4.381 7.558 1.00 92.19 80 ARG A CA 1
ATOM 581 C C . ARG A 1 80 ? 2.242 -4.238 8.224 1.00 92.19 80 ARG A C 1
ATOM 583 O O . ARG A 1 80 ? 2.082 -4.659 9.365 1.00 92.19 80 ARG A O 1
ATOM 590 N N . LYS A 1 81 ? 1.248 -3.698 7.508 1.00 88.38 81 LYS A N 1
ATOM 591 C CA . LYS A 1 81 ? -0.128 -3.567 8.009 1.00 88.38 81 LYS A CA 1
ATOM 592 C C . LYS A 1 81 ? -0.775 -4.931 8.256 1.00 88.38 81 LYS A C 1
ATOM 594 O O . LYS A 1 81 ? -1.466 -5.096 9.256 1.00 88.38 81 LYS A O 1
ATOM 599 N N . ARG A 1 82 ? -0.533 -5.920 7.388 1.00 84.88 82 ARG A N 1
ATOM 600 C CA . ARG A 1 82 ? -0.980 -7.307 7.599 1.00 84.88 82 ARG A CA 1
ATOM 601 C C . ARG A 1 82 ? -0.315 -7.946 8.814 1.00 84.88 82 ARG A C 1
ATOM 603 O O . ARG A 1 82 ? -1.017 -8.534 9.621 1.00 84.88 82 ARG A O 1
ATOM 610 N N . ASN A 1 83 ? 0.985 -7.746 8.995 1.00 85.69 83 ASN A N 1
ATOM 611 C CA . ASN A 1 83 ? 1.720 -8.280 10.142 1.00 85.69 83 ASN A CA 1
ATOM 612 C C . ASN A 1 83 ? 1.336 -7.602 11.465 1.00 85.69 83 ASN A C 1
ATOM 614 O O . ASN A 1 83 ? 1.470 -8.210 12.518 1.00 85.69 83 ASN A O 1
ATOM 618 N N . SER A 1 84 ? 0.842 -6.359 11.431 1.00 83.44 84 SER A N 1
ATOM 619 C CA . SER A 1 84 ? 0.302 -5.689 12.622 1.00 83.44 84 SER A CA 1
ATOM 620 C C . SER A 1 84 ? -1.095 -6.166 13.032 1.00 83.44 84 SER A C 1
ATOM 622 O O . SER A 1 84 ? -1.615 -5.701 14.045 1.00 83.44 84 SER A O 1
ATOM 624 N N . LYS A 1 85 ? -1.732 -7.049 12.250 1.00 83.06 85 LYS A N 1
ATOM 625 C CA . LYS A 1 85 ? -3.051 -7.594 12.589 1.00 83.06 85 LYS A CA 1
ATOM 626 C C . LYS A 1 85 ? -2.921 -8.529 13.782 1.00 83.06 85 LYS A C 1
ATOM 628 O O . LYS A 1 85 ? -1.985 -9.320 13.874 1.00 83.06 85 LYS A O 1
ATOM 633 N N . VAL A 1 86 ? -3.885 -8.445 14.689 1.00 81.62 86 VAL A N 1
ATOM 634 C CA . VAL A 1 86 ? -3.936 -9.333 15.846 1.00 81.62 86 VAL A CA 1
ATOM 635 C C . VAL A 1 86 ? -4.412 -10.704 15.373 1.00 81.62 86 VAL A C 1
ATOM 637 O O . VAL A 1 86 ? -5.515 -10.829 14.844 1.00 81.62 86 VAL A O 1
ATOM 640 N N . ALA A 1 87 ? -3.587 -11.734 15.559 1.00 83.25 87 ALA A N 1
ATOM 641 C CA . ALA A 1 87 ? -3.983 -13.107 15.268 1.00 83.25 87 ALA A CA 1
ATOM 642 C C . ALA A 1 87 ? -5.133 -13.549 16.191 1.00 83.25 87 ALA A C 1
ATOM 644 O O . ALA A 1 87 ? -5.182 -13.179 17.371 1.00 83.25 87 ALA A O 1
ATOM 645 N N . LYS A 1 88 ? -6.055 -14.367 15.667 1.00 83.25 88 LYS A N 1
ATOM 646 C CA . LYS A 1 88 ? -7.098 -14.995 16.491 1.00 83.25 88 LYS A CA 1
ATOM 647 C C . LYS A 1 88 ? -6.429 -15.823 17.593 1.00 83.25 88 LYS A C 1
ATOM 649 O O . LYS A 1 88 ? -5.540 -16.616 17.303 1.00 83.25 88 LYS A O 1
ATOM 654 N N . GLY A 1 89 ? -6.835 -15.605 18.843 1.00 84.69 89 GLY A N 1
ATOM 655 C CA . GLY A 1 89 ? -6.254 -16.275 20.013 1.00 84.69 89 GLY A CA 1
ATOM 656 C C . GLY A 1 89 ? -5.001 -15.613 20.600 1.00 84.69 89 GLY A C 1
ATOM 657 O O . GLY A 1 89 ? -4.434 -16.143 21.551 1.00 84.69 89 GLY A O 1
ATOM 658 N N . ALA A 1 90 ? -4.573 -14.450 20.091 1.00 86.19 90 ALA A N 1
ATOM 659 C CA . ALA A 1 90 ? -3.519 -13.659 20.740 1.00 86.19 90 ALA A CA 1
ATOM 660 C C . ALA A 1 90 ? -3.898 -13.216 22.170 1.00 86.19 90 ALA A C 1
ATOM 662 O O . ALA A 1 90 ? -3.029 -13.028 23.017 1.00 86.19 90 ALA A O 1
ATOM 663 N N . PHE A 1 91 ? -5.196 -13.076 22.437 1.00 85.75 91 PHE A N 1
ATOM 664 C CA . PHE A 1 91 ? -5.776 -12.817 23.742 1.00 85.75 91 PHE A CA 1
ATOM 665 C C . PHE A 1 91 ? -6.582 -14.045 24.165 1.00 85.75 91 PHE A C 1
ATOM 667 O O . PHE A 1 91 ? -7.346 -14.594 23.371 1.00 85.75 91 PHE A O 1
ATOM 674 N N . LYS A 1 92 ? -6.393 -14.479 25.413 1.00 86.56 92 LYS A N 1
ATOM 675 C CA . LYS A 1 92 ? -7.067 -15.653 25.991 1.00 86.56 92 LYS A CA 1
ATOM 676 C C . LYS A 1 92 ? -8.314 -15.291 26.804 1.00 86.56 92 LYS A C 1
ATOM 678 O O . LYS A 1 92 ? -8.952 -16.180 27.356 1.00 86.56 92 LYS A O 1
ATOM 683 N N . ASP A 1 93 ? -8.651 -14.007 26.894 1.00 85.81 93 ASP A N 1
ATOM 684 C CA . ASP A 1 93 ? -9.801 -13.555 27.670 1.00 85.81 93 ASP A CA 1
ATOM 685 C C . ASP A 1 93 ? -11.109 -13.901 26.957 1.00 85.81 93 ASP A C 1
ATOM 687 O O . ASP A 1 93 ? -11.314 -13.547 25.795 1.00 85.81 93 ASP A O 1
ATOM 691 N N . ALA A 1 94 ? -12.029 -14.533 27.688 1.00 83.12 94 ALA A N 1
ATOM 692 C CA . ALA A 1 94 ? -13.333 -14.951 27.170 1.00 83.12 94 ALA A CA 1
ATOM 693 C C . ALA A 1 94 ? -14.212 -13.775 26.698 1.00 83.12 94 ALA A C 1
ATOM 695 O O . ALA A 1 94 ? -15.092 -13.952 25.861 1.00 83.12 94 ALA A O 1
ATOM 696 N N . ASN A 1 95 ? -13.954 -12.568 27.206 1.00 81.75 95 ASN A N 1
ATOM 697 C CA . ASN A 1 95 ? -14.733 -11.369 26.890 1.00 81.75 95 ASN A CA 1
ATOM 698 C C . ASN A 1 95 ? -14.265 -10.660 25.611 1.00 81.75 95 ASN A C 1
ATOM 700 O O . ASN A 1 95 ? -14.875 -9.676 25.193 1.00 81.75 95 ASN A O 1
ATOM 704 N N . ILE A 1 96 ? -13.171 -11.117 24.999 1.00 83.25 96 ILE A N 1
ATOM 705 C CA . ILE A 1 96 ? -12.589 -10.470 23.829 1.00 83.25 96 ILE A CA 1
ATOM 706 C C . ILE A 1 96 ? -13.111 -11.151 22.564 1.00 83.25 96 ILE A C 1
ATOM 708 O O . ILE A 1 96 ? -12.743 -12.278 22.235 1.00 83.25 96 ILE A O 1
ATOM 712 N N . GLN A 1 97 ? -13.960 -10.439 21.823 1.00 83.62 97 GLN A N 1
ATOM 713 C CA . GLN A 1 97 ? -14.510 -10.931 20.562 1.00 83.62 97 GLN A CA 1
ATOM 714 C C . GLN A 1 97 ? -13.649 -10.488 19.374 1.00 83.62 97 GLN A C 1
ATOM 716 O O . GLN A 1 97 ? -13.297 -9.313 19.224 1.00 83.62 97 GLN A O 1
ATOM 721 N N . TYR A 1 98 ? -13.335 -11.444 18.501 1.00 83.88 98 TYR A N 1
ATOM 722 C CA . TYR A 1 98 ? -12.582 -11.225 17.269 1.00 83.88 98 TYR A CA 1
ATOM 723 C C . TYR A 1 98 ? -13.533 -11.056 16.080 1.00 83.88 98 TYR A C 1
ATOM 725 O O . TYR A 1 98 ? -14.255 -11.987 15.726 1.00 83.88 98 TYR A O 1
ATOM 733 N N . PHE A 1 99 ? -13.474 -9.907 15.405 1.00 81.56 99 PHE A N 1
ATOM 734 C CA . PHE A 1 99 ? -14.214 -9.634 14.170 1.00 81.56 99 PHE A CA 1
ATOM 735 C C . PHE A 1 99 ? -13.232 -9.500 13.008 1.00 81.56 99 PHE A C 1
ATOM 737 O O . PHE A 1 99 ? -12.665 -8.433 12.751 1.00 81.56 99 PHE A O 1
ATOM 744 N N . GLY A 1 100 ? -12.998 -10.623 12.327 1.00 81.62 100 GLY A N 1
ATOM 745 C CA . GLY A 1 100 ? -12.007 -10.728 11.258 1.00 81.62 100 GLY A CA 1
ATOM 746 C C . GLY A 1 100 ? -10.599 -10.441 11.777 1.00 81.62 100 GLY A C 1
ATOM 747 O O . GLY A 1 100 ? -9.987 -11.287 12.424 1.00 81.62 100 GLY A O 1
ATOM 748 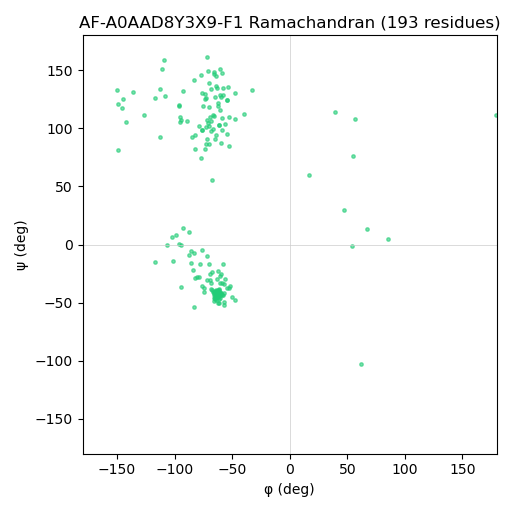N N . GLU A 1 101 ? -10.111 -9.239 11.483 1.00 75.69 101 GLU A N 1
ATOM 749 C CA . GLU A 1 101 ? -8.758 -8.754 11.796 1.00 75.69 101 GLU A CA 1
ATOM 750 C C . GLU A 1 101 ? -8.743 -7.734 12.942 1.00 75.69 101 GLU A C 1
ATOM 752 O O . GLU A 1 101 ? -7.690 -7.210 13.312 1.00 75.69 101 GLU A O 1
ATOM 757 N N . THR A 1 102 ? -9.924 -7.420 13.473 1.00 75.12 102 THR A N 1
ATOM 758 C CA . THR A 1 102 ? -10.122 -6.454 14.550 1.00 75.12 102 THR A CA 1
ATOM 759 C C . THR A 1 102 ? -10.558 -7.159 15.824 1.00 75.12 102 THR A C 1
ATOM 761 O O . THR A 1 102 ? -11.188 -8.217 15.791 1.00 75.12 102 THR A O 1
ATOM 764 N N . VAL A 1 103 ? -10.205 -6.561 16.958 1.00 82.56 103 VAL A N 1
ATOM 765 C CA . VAL A 1 103 ? -10.567 -7.047 18.285 1.00 82.56 103 VAL A CA 1
ATOM 766 C C . VAL A 1 103 ? -11.445 -6.007 18.955 1.00 82.56 103 VAL A C 1
ATOM 768 O O . VAL A 1 103 ? -11.064 -4.838 19.048 1.00 82.56 103 VAL A O 1
ATOM 771 N N . VAL A 1 104 ? -12.617 -6.427 19.423 1.00 79.62 104 VAL A N 1
ATOM 772 C CA . VAL A 1 104 ? -13.530 -5.561 20.167 1.00 79.62 104 VAL A CA 1
ATOM 773 C C . VAL A 1 104 ? -13.268 -5.774 21.652 1.00 79.62 104 VAL A C 1
ATOM 775 O O . VAL A 1 104 ? -13.632 -6.799 22.215 1.00 79.62 104 VAL A O 1
ATOM 778 N N . ILE A 1 105 ? -12.604 -4.798 22.275 1.00 78.31 105 ILE A N 1
ATOM 779 C CA . ILE A 1 105 ? -12.308 -4.807 23.719 1.00 78.31 105 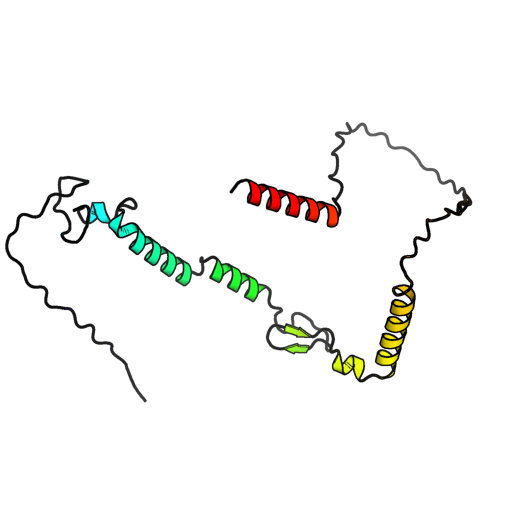ILE A CA 1
ATOM 780 C C . ILE A 1 105 ? -13.519 -4.307 24.521 1.00 78.31 105 ILE A C 1
ATOM 782 O O . ILE A 1 105 ? -13.714 -4.698 25.666 1.00 78.31 105 ILE A O 1
ATOM 786 N N . TRP A 1 106 ? -14.343 -3.434 23.929 1.00 7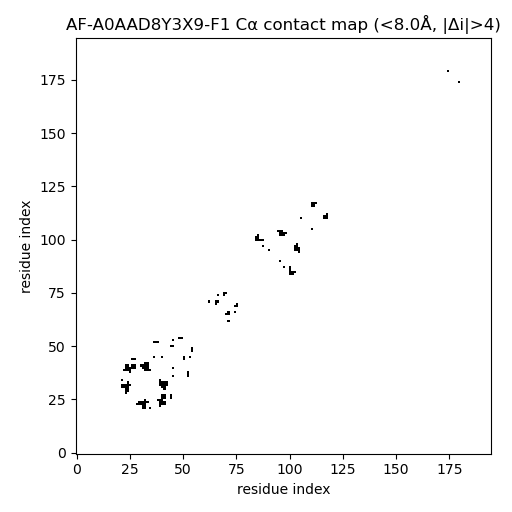9.75 106 TRP A N 1
ATOM 787 C CA . TRP A 1 106 ? -15.487 -2.847 24.616 1.00 79.75 106 TRP A CA 1
ATOM 788 C C . TRP A 1 106 ? -16.660 -2.619 23.666 1.00 79.75 106 TRP A C 1
ATOM 790 O O . TRP A 1 106 ? -16.569 -1.840 22.715 1.00 79.75 106 TRP A O 1
ATOM 800 N N . ASN A 1 107 ? -17.774 -3.299 23.930 1.00 79.06 107 ASN A N 1
ATOM 801 C CA . ASN A 1 107 ? -19.012 -3.115 23.190 1.00 79.06 107 ASN A CA 1
ATOM 802 C C . ASN A 1 107 ? -19.857 -2.017 23.852 1.00 79.06 107 ASN A C 1
ATOM 804 O O . ASN A 1 107 ? -20.471 -2.221 24.899 1.00 79.06 107 ASN A O 1
ATOM 808 N N . VAL A 1 108 ? -19.915 -0.841 23.222 1.00 80.56 108 VAL A N 1
ATOM 809 C CA . VAL A 1 108 ? -20.688 0.303 23.734 1.00 80.56 108 VAL A CA 1
ATOM 810 C C . VAL A 1 108 ? -22.179 -0.024 23.845 1.00 80.56 108 VAL A C 1
ATOM 812 O O . VAL A 1 108 ? -22.830 0.456 24.767 1.00 80.56 108 VAL A O 1
ATOM 815 N N . ARG A 1 109 ? -22.739 -0.854 22.953 1.00 83.75 109 ARG A N 1
ATOM 816 C CA . ARG A 1 109 ? -24.163 -1.225 23.030 1.00 83.75 109 ARG A CA 1
ATOM 817 C C . ARG A 1 109 ? -24.451 -2.043 24.281 1.00 83.75 109 ARG A C 1
ATOM 819 O O . ARG A 1 109 ? -25.397 -1.737 24.997 1.00 83.75 109 ARG A O 1
ATOM 826 N N . GLU A 1 110 ? -23.607 -3.030 24.560 1.00 84.44 110 GLU A N 1
ATOM 827 C CA . GLU A 1 110 ? -23.707 -3.853 25.764 1.00 84.44 110 GLU A CA 1
ATOM 828 C C . GLU A 1 110 ? -23.525 -2.995 27.021 1.00 84.44 110 GLU A C 1
ATOM 830 O O . GLU A 1 110 ? -24.360 -3.024 27.925 1.00 84.44 110 GLU A O 1
ATOM 835 N N . PHE A 1 111 ? -22.520 -2.117 27.023 1.00 85.56 111 PHE A N 1
ATOM 836 C CA . PHE A 1 111 ? -22.301 -1.164 28.110 1.00 85.56 111 PHE A CA 1
ATOM 837 C C . PHE A 1 111 ? -23.514 -0.253 28.365 1.00 85.56 111 PHE A C 1
ATOM 839 O O . PHE A 1 111 ? -23.881 -0.018 29.514 1.00 85.56 111 PHE A O 1
ATOM 846 N N . MET A 1 112 ? -24.161 0.241 27.305 1.00 86.12 112 MET A N 1
ATOM 847 C CA . MET A 1 112 ? -25.331 1.124 27.402 1.00 86.12 112 MET A CA 1
ATOM 848 C C . MET A 1 112 ? -26.632 0.375 27.723 1.00 86.12 112 MET A C 1
ATOM 850 O O . MET A 1 112 ? -27.607 1.010 28.141 1.00 86.12 112 MET A O 1
ATOM 854 N N . SER A 1 113 ? -26.658 -0.949 27.546 1.00 92.25 113 SER A N 1
ATOM 855 C CA . SER A 1 113 ? -27.799 -1.791 27.924 1.00 92.25 113 SER A CA 1
ATOM 856 C C . SER A 1 113 ? -27.925 -1.938 29.445 1.00 92.25 113 SER A C 1
ATOM 858 O O . SER A 1 113 ? -29.035 -1.992 29.972 1.00 92.25 113 SER A O 1
ATOM 860 N N . VAL A 1 114 ? -26.802 -1.889 30.171 1.00 93.81 114 VAL A N 1
ATOM 861 C CA . VAL A 1 114 ? -26.778 -1.891 31.636 1.00 93.81 114 VAL A CA 1
ATOM 862 C C . VAL A 1 114 ? -27.118 -0.488 32.154 1.00 93.81 114 VAL A C 1
ATOM 864 O O . VAL A 1 114 ? -26.274 0.412 32.178 1.00 93.81 114 VAL A O 1
ATOM 867 N N . THR A 1 115 ? -28.358 -0.297 32.616 1.00 93.00 115 THR A N 1
ATOM 868 C CA . THR A 1 115 ? -28.887 0.984 33.137 1.00 93.00 115 THR A CA 1
ATOM 869 C C . THR A 1 115 ? -27.975 1.629 34.176 1.00 93.00 115 THR A C 1
ATOM 871 O O . THR A 1 115 ? -27.659 2.811 34.061 1.00 93.00 115 THR A O 1
ATOM 874 N N . LYS A 1 116 ? -27.461 0.845 35.131 1.00 94.12 116 LYS A N 1
ATOM 875 C CA . LYS A 1 116 ? -26.552 1.329 36.184 1.00 94.12 116 LYS A CA 1
ATOM 876 C C . LYS A 1 116 ? -25.276 1.969 35.624 1.00 94.12 116 LYS A C 1
ATOM 878 O O . LYS A 1 116 ? -24.831 3.005 36.117 1.00 94.12 116 LYS A O 1
ATOM 883 N N . TRP A 1 117 ? -24.671 1.353 34.610 1.00 91.56 117 TRP A N 1
ATOM 884 C CA . TRP A 1 117 ? -23.436 1.847 33.998 1.00 91.56 117 TRP A CA 1
ATOM 885 C C . TRP A 1 117 ? -23.694 3.059 33.114 1.00 91.56 117 TRP A C 1
ATOM 887 O O . TRP A 1 117 ? -22.950 4.040 33.184 1.00 91.56 117 TRP A O 1
ATOM 897 N N . ARG A 1 118 ? -24.789 3.026 32.348 1.00 92.38 118 ARG A N 1
ATOM 898 C CA . ARG A 1 118 ? -25.256 4.163 31.554 1.00 92.38 118 ARG A CA 1
ATOM 899 C C . ARG A 1 118 ? -25.486 5.394 32.429 1.00 92.38 118 ARG A C 1
ATOM 901 O O . ARG A 1 118 ? -24.974 6.469 32.124 1.00 92.38 118 ARG A O 1
ATOM 908 N N . GLU A 1 119 ? -26.214 5.243 33.530 1.00 93.38 119 GLU A N 1
ATOM 909 C CA . GLU A 1 119 ? -26.496 6.338 34.461 1.00 93.38 119 GLU A CA 1
ATOM 910 C C . GLU A 1 119 ? -25.231 6.879 35.125 1.00 93.38 119 GLU A C 1
ATOM 912 O O . GLU A 1 119 ? -25.079 8.097 35.235 1.00 93.38 119 GLU A O 1
ATOM 917 N N . ASP A 1 120 ? -24.294 6.015 35.529 1.00 91.94 120 ASP A N 1
ATOM 918 C CA . ASP A 1 120 ? -23.027 6.482 36.095 1.00 91.94 120 ASP A CA 1
ATOM 919 C C . ASP A 1 120 ? -22.181 7.242 35.063 1.00 91.94 120 ASP A C 1
ATOM 921 O O . ASP A 1 120 ? -21.643 8.310 35.372 1.00 91.94 120 ASP A O 1
ATOM 925 N N . ALA A 1 121 ? -22.117 6.755 33.820 1.00 88.88 121 ALA A N 1
ATOM 926 C CA . ALA A 1 121 ? -21.422 7.434 32.729 1.00 88.88 121 ALA A CA 1
ATOM 927 C C . ALA A 1 121 ? -22.030 8.816 32.442 1.00 88.88 121 ALA A C 1
ATOM 929 O O . ALA A 1 121 ? -21.298 9.809 32.385 1.00 88.88 121 ALA A O 1
ATOM 930 N N . VAL A 1 122 ? -23.362 8.909 32.353 1.00 90.81 122 VAL A N 1
ATOM 931 C CA . VAL A 1 122 ? -24.080 10.184 32.185 1.00 90.81 122 VAL A CA 1
ATOM 932 C C . VAL A 1 122 ? -23.814 11.115 33.369 1.00 90.81 122 VAL A C 1
ATOM 934 O O . VAL A 1 122 ? -23.517 12.292 33.168 1.00 90.81 122 VAL A O 1
ATOM 937 N N . ARG A 1 123 ? -23.838 10.606 34.606 1.00 92.38 123 ARG A N 1
ATOM 938 C CA . ARG A 1 123 ? -23.563 11.394 35.819 1.00 92.38 123 ARG A CA 1
ATOM 939 C C . ARG A 1 123 ? -22.132 11.934 35.854 1.00 92.38 123 ARG A C 1
ATOM 941 O O . ARG A 1 123 ? -21.912 13.066 36.282 1.00 92.38 123 ARG A O 1
ATOM 948 N N . ARG A 1 124 ? -21.140 11.147 35.423 1.00 87.94 124 ARG A N 1
ATOM 949 C CA . ARG A 1 124 ? -19.743 11.606 35.289 1.00 87.94 124 ARG A CA 1
ATOM 950 C C . ARG A 1 124 ? -19.596 12.641 34.177 1.00 87.94 124 ARG A C 1
ATOM 952 O O . ARG A 1 124 ? -18.864 13.610 34.355 1.00 87.94 124 ARG A O 1
ATOM 959 N N . CYS A 1 125 ? -20.299 12.452 33.061 1.00 87.56 125 CYS A N 1
ATOM 960 C CA . CYS A 1 125 ? -20.284 13.388 31.942 1.00 87.56 125 CYS A CA 1
ATOM 961 C C . CYS A 1 125 ? -20.888 14.744 32.342 1.00 87.56 125 CYS A C 1
ATOM 963 O O . CYS A 1 125 ? -20.244 15.766 32.126 1.00 87.56 125 CYS A O 1
ATOM 965 N N . LYS A 1 126 ? -22.037 14.744 33.036 1.00 85.62 126 LYS A N 1
ATOM 966 C CA . LYS A 1 126 ? -22.663 15.954 33.598 1.00 85.62 126 LYS A CA 1
ATOM 967 C C . LYS A 1 126 ? -21.724 16.699 34.547 1.00 85.62 126 LYS A C 1
ATOM 969 O O . LYS A 1 126 ? -21.405 17.849 34.288 1.00 85.62 126 LYS A O 1
ATOM 974 N N . ARG A 1 127 ? -21.142 16.005 35.537 1.00 83.88 127 ARG A N 1
ATOM 975 C CA . ARG A 1 127 ? -20.149 16.611 36.451 1.00 83.88 127 ARG A CA 1
ATOM 976 C C . ARG A 1 127 ? -18.977 17.262 35.715 1.00 83.88 127 ARG A C 1
ATOM 978 O O . ARG A 1 127 ? -18.471 18.293 36.150 1.00 83.88 127 ARG A O 1
ATOM 985 N N . LYS A 1 128 ? -18.520 16.656 34.616 1.00 80.31 128 LYS A N 1
ATOM 986 C CA . LYS A 1 128 ? -17.419 17.194 33.812 1.00 80.31 128 LYS A CA 1
ATOM 987 C C . LYS A 1 128 ? -17.852 18.400 32.979 1.00 80.31 128 LYS A C 1
ATOM 989 O O . LYS A 1 128 ? -17.070 19.334 32.863 1.00 80.31 128 LYS A O 1
ATOM 994 N N . LEU A 1 129 ? -19.072 18.398 32.441 1.00 75.81 129 LEU A N 1
ATOM 995 C CA . LEU A 1 129 ? -19.639 19.543 31.731 1.00 75.81 129 LEU A CA 1
ATOM 996 C C . LEU A 1 129 ? -19.785 20.744 32.671 1.00 75.81 129 LEU A C 1
ATOM 998 O O . LEU A 1 129 ? -19.300 21.820 32.343 1.00 75.81 129 LEU A O 1
ATOM 1002 N N . ASP A 1 130 ? -20.305 20.527 33.878 1.00 72.88 130 ASP A N 1
ATOM 1003 C CA . ASP A 1 130 ? -20.429 21.575 34.900 1.00 72.88 130 ASP A CA 1
ATOM 1004 C C . ASP A 1 130 ? -19.051 22.116 35.334 1.00 72.88 130 ASP A C 1
ATOM 1006 O O . ASP A 1 130 ? -18.904 23.285 35.680 1.00 72.88 130 ASP A O 1
ATOM 1010 N N . SER A 1 131 ? -18.008 21.280 35.266 1.00 65.25 131 SER A N 1
ATOM 1011 C CA . SER A 1 131 ? -16.628 21.657 35.610 1.00 65.25 131 SER A CA 1
ATOM 1012 C C . SER A 1 131 ? -15.837 22.294 34.456 1.00 65.25 131 SER A C 1
ATOM 1014 O O . SER A 1 131 ? -14.774 22.862 34.698 1.00 65.25 131 SER A O 1
ATOM 1016 N N . CYS A 1 132 ? -16.297 22.174 33.206 1.00 57.16 132 CYS A N 1
ATOM 1017 C CA . CYS A 1 132 ? -15.599 22.679 32.013 1.00 57.16 132 CYS A CA 1
ATOM 1018 C C . CYS A 1 132 ? -16.376 23.770 31.257 1.00 57.16 132 CYS A C 1
ATOM 1020 O O . CYS A 1 132 ? -15.785 24.432 30.412 1.00 57.16 132 CYS A O 1
ATOM 1022 N N . GLY A 1 133 ? -17.671 23.940 31.541 1.00 53.03 133 GLY A N 1
ATOM 1023 C CA . GLY A 1 133 ? -18.542 24.970 30.968 1.00 53.03 133 GLY A CA 1
ATOM 1024 C C . GLY A 1 133 ? -18.664 26.235 31.819 1.00 53.03 133 GLY A C 1
ATOM 1025 O O . GLY A 1 133 ? -19.346 27.169 31.417 1.00 53.03 133 GLY A O 1
ATOM 1026 N N . GLY A 1 134 ? -18.003 26.289 32.979 1.00 52.34 134 GLY A N 1
ATOM 1027 C CA . GLY A 1 134 ? -17.755 27.559 33.647 1.00 52.34 134 GLY A CA 1
ATOM 1028 C C . GLY A 1 134 ? -16.737 28.327 32.822 1.00 52.34 134 GLY A C 1
ATOM 1029 O O . GLY A 1 134 ? -15.624 27.831 32.635 1.00 52.34 134 GLY A O 1
ATOM 1030 N N . ASP A 1 135 ? -17.138 29.493 32.316 1.00 49.81 135 ASP A N 1
ATOM 1031 C CA . ASP A 1 135 ? -16.263 30.452 31.662 1.00 49.81 135 ASP A CA 1
ATOM 1032 C C . ASP A 1 135 ? -14.864 30.420 32.274 1.00 49.81 135 ASP A C 1
ATOM 1034 O O . ASP A 1 135 ? -14.681 30.484 33.498 1.00 49.81 135 ASP A O 1
ATOM 1038 N N . VAL A 1 136 ? -13.860 30.386 31.404 1.00 50.50 136 VAL A N 1
ATOM 1039 C CA . VAL A 1 136 ? -12.480 30.731 31.739 1.00 50.50 136 VAL A CA 1
ATOM 1040 C C . VAL A 1 136 ? -12.434 32.239 32.046 1.00 50.50 136 VAL A C 1
ATOM 1042 O O . VAL A 1 136 ? -11.673 32.989 31.448 1.00 50.50 136 VAL A O 1
ATOM 1045 N N . VAL A 1 137 ? -13.251 32.720 32.991 1.00 49.00 137 VAL A N 1
ATOM 1046 C CA . VAL A 1 137 ? -12.993 33.962 33.711 1.00 49.00 137 VAL A CA 1
ATOM 1047 C C . VAL A 1 137 ? -11.805 33.652 34.598 1.00 49.00 137 VAL A C 1
ATOM 1049 O O . VAL A 1 137 ? -11.940 33.159 35.717 1.00 49.00 137 VAL A O 1
ATOM 1052 N N . GLU A 1 138 ? -10.627 33.819 34.006 1.00 53.97 138 GLU A N 1
ATOM 1053 C CA . GLU A 1 138 ? -9.427 34.418 34.575 1.00 53.97 138 GLU A CA 1
ATOM 1054 C C . GLU A 1 138 ? -9.407 34.535 36.110 1.00 53.97 138 GLU A C 1
ATOM 1056 O O . GLU A 1 138 ? -9.240 35.605 36.692 1.00 53.97 138 GLU A O 1
ATOM 1061 N N . ARG A 1 139 ? -9.508 33.407 36.820 1.00 48.38 139 ARG A N 1
ATOM 1062 C CA . ARG A 1 139 ? -9.127 33.338 38.229 1.00 48.38 139 ARG A CA 1
ATOM 1063 C C . ARG A 1 139 ? -7.610 33.287 38.273 1.00 48.38 139 ARG A C 1
ATOM 1065 O O . ARG A 1 139 ? -7.002 32.245 38.526 1.00 48.38 139 ARG A O 1
ATOM 1072 N N . ARG A 1 140 ? -7.009 34.455 38.016 1.00 50.91 140 ARG A N 1
ATOM 1073 C CA . ARG A 1 140 ? -5.651 34.811 38.426 1.00 50.91 140 ARG A CA 1
ATOM 1074 C C . ARG A 1 140 ? -5.452 34.274 39.833 1.00 50.91 140 ARG A C 1
ATOM 1076 O O . ARG A 1 140 ? -6.118 34.672 40.789 1.00 50.91 140 ARG A O 1
ATOM 1083 N N . SER A 1 141 ? -4.573 33.292 39.921 1.00 50.31 141 SER A N 1
ATOM 1084 C CA . SER A 1 141 ? -4.298 32.535 41.121 1.00 50.31 141 SER A CA 1
ATOM 1085 C C . SER A 1 141 ? -3.768 33.474 42.199 1.00 50.31 141 SER A C 1
ATOM 1087 O O . SER A 1 141 ? -2.595 33.845 42.201 1.00 50.31 141 SER A O 1
ATOM 1089 N N . LYS A 1 142 ? -4.619 33.837 43.163 1.00 56.69 142 LYS A N 1
ATOM 1090 C CA . LYS A 1 142 ? -4.151 34.352 4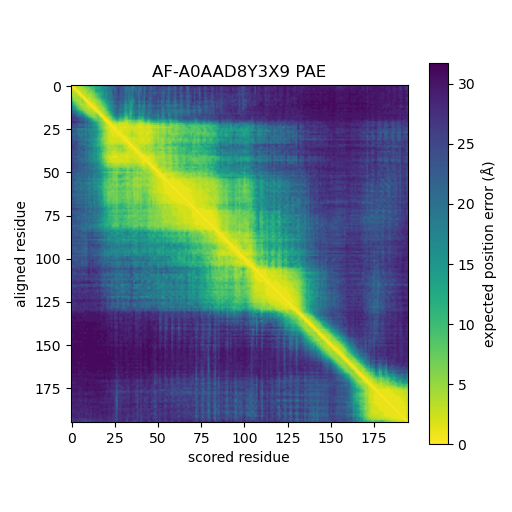4.447 1.00 56.69 142 LYS A CA 1
ATOM 1091 C C . LYS A 1 142 ? -3.551 33.154 45.177 1.00 56.69 142 LYS A C 1
ATOM 1093 O O . LYS A 1 142 ? -4.253 32.362 45.801 1.00 56.69 142 LYS A O 1
ATOM 1098 N N . LYS A 1 143 ? -2.247 32.976 44.966 1.00 55.91 143 LYS A N 1
ATOM 1099 C CA . LYS A 1 143 ? -1.349 31.988 45.564 1.00 55.91 143 LYS A CA 1
ATOM 1100 C C . LYS A 1 143 ? -1.472 32.059 47.091 1.00 55.91 143 LYS A C 1
ATOM 1102 O O . LYS A 1 143 ? -0.717 32.766 47.747 1.00 55.91 143 LYS A O 1
ATOM 1107 N N . ARG A 1 144 ? -2.456 31.364 47.668 1.00 50.72 144 ARG A N 1
ATOM 1108 C CA . ARG A 1 144 ? -2.498 31.109 49.109 1.00 50.72 144 ARG A CA 1
ATOM 1109 C C . ARG A 1 144 ? -1.391 30.106 49.395 1.00 50.72 144 ARG A C 1
ATOM 1111 O O . ARG A 1 144 ? -1.488 28.939 49.021 1.00 50.72 144 ARG A O 1
ATOM 1118 N N . GLY A 1 145 ? -0.307 30.619 49.971 1.00 49.97 145 GLY A N 1
ATOM 1119 C CA . GLY A 1 145 ? 0.824 29.840 50.442 1.00 49.97 145 GLY A CA 1
ATOM 1120 C C . GLY A 1 145 ? 0.333 28.733 51.361 1.00 49.97 145 GLY A C 1
ATOM 1121 O O . GLY A 1 145 ? -0.128 28.984 52.472 1.00 49.97 145 GLY A O 1
ATOM 1122 N N . ARG A 1 146 ? 0.413 27.497 50.874 1.00 48.12 146 ARG A N 1
ATOM 1123 C CA . ARG A 1 146 ? 0.276 26.315 51.709 1.00 48.12 146 ARG A CA 1
ATOM 1124 C C . ARG A 1 146 ? 1.603 26.191 52.452 1.00 48.12 146 ARG A C 1
ATOM 1126 O O . ARG A 1 146 ? 2.599 25.773 51.873 1.00 48.12 146 ARG A O 1
ATOM 1133 N N . LYS A 1 147 ? 1.612 26.677 53.693 1.00 51.31 147 LYS A N 1
ATOM 1134 C CA . LYS A 1 147 ? 2.701 26.535 54.660 1.00 51.31 147 LYS A CA 1
ATOM 1135 C C . LYS A 1 147 ? 2.955 25.033 54.819 1.00 51.31 147 LYS A C 1
ATOM 1137 O O . LYS A 1 147 ? 2.128 24.327 55.389 1.00 51.31 147 LYS A O 1
ATOM 1142 N N . SER A 1 148 ? 4.021 24.533 54.202 1.00 44.09 148 SER A N 1
ATOM 1143 C CA . SER A 1 148 ? 4.507 23.177 54.424 1.00 44.09 148 SER A CA 1
ATOM 1144 C C . SER A 1 148 ? 5.002 23.111 55.862 1.00 44.09 148 SER A C 1
ATOM 1146 O O . SER A 1 148 ? 5.970 23.782 56.215 1.00 44.09 148 SER A O 1
ATOM 1148 N N . ILE A 1 149 ? 4.293 22.355 56.693 1.00 50.97 149 ILE A N 1
ATOM 1149 C CA . ILE A 1 149 ? 4.812 21.891 57.973 1.00 50.97 149 ILE A CA 1
ATOM 1150 C C . ILE A 1 149 ? 5.959 20.945 57.622 1.00 50.97 149 ILE A C 1
ATOM 1152 O O . ILE A 1 149 ? 5.751 19.913 56.987 1.00 50.97 149 ILE A O 1
ATOM 1156 N N . VAL A 1 150 ? 7.168 21.398 57.937 1.00 47.09 150 VAL A N 1
ATOM 1157 C CA . VAL A 1 150 ? 8.400 20.619 57.906 1.00 47.09 150 VAL A CA 1
ATOM 1158 C C . VAL A 1 150 ? 8.282 19.618 59.050 1.00 47.09 150 VAL A C 1
ATOM 1160 O O . VAL A 1 150 ? 8.237 20.017 60.210 1.00 47.09 150 VAL A O 1
ATOM 1163 N N . GLY A 1 151 ? 8.117 18.344 58.707 1.00 45.66 151 GLY A N 1
ATOM 1164 C CA . GLY A 1 151 ? 8.392 17.236 59.609 1.00 45.66 151 GLY A CA 1
ATOM 1165 C C . GLY A 1 151 ? 9.813 16.781 59.326 1.00 45.66 151 GLY A C 1
ATOM 1166 O O . GLY A 1 151 ? 10.072 16.247 58.247 1.00 45.66 151 GLY A O 1
ATOM 1167 N N . ASP A 1 152 ? 10.709 17.093 60.257 1.00 47.75 152 ASP A N 1
ATOM 1168 C CA . ASP A 1 152 ? 12.022 16.474 60.389 1.00 47.75 152 ASP A CA 1
ATOM 1169 C C . ASP A 1 152 ? 11.841 14.979 60.640 1.00 47.75 152 ASP A C 1
ATOM 1171 O O . ASP A 1 152 ? 11.138 14.608 61.572 1.00 47.75 152 ASP A O 1
ATOM 1175 N N . ASP A 1 153 ? 12.520 14.145 59.856 1.00 47.81 153 ASP A N 1
ATOM 1176 C CA . ASP A 1 153 ? 12.979 12.842 60.323 1.00 47.81 153 ASP A CA 1
ATOM 1177 C C . ASP A 1 153 ? 14.359 12.562 59.721 1.00 47.81 153 ASP A C 1
ATOM 1179 O O . ASP A 1 153 ? 14.536 12.279 58.533 1.00 47.81 153 ASP A O 1
ATOM 1183 N N . ASN A 1 154 ? 15.346 12.696 60.605 1.00 53.19 154 ASN A N 1
ATOM 1184 C CA . ASN A 1 154 ? 16.685 12.140 60.508 1.00 53.19 154 ASN A CA 1
ATOM 1185 C C . ASN A 1 154 ? 16.623 10.656 60.123 1.00 53.19 154 ASN A C 1
ATOM 1187 O O . ASN A 1 154 ? 16.027 9.868 60.854 1.00 53.19 154 ASN A O 1
ATOM 1191 N N . ASN A 1 155 ? 17.390 10.229 59.114 1.00 48.03 155 ASN A N 1
ATOM 1192 C CA . ASN A 1 155 ? 18.193 9.031 59.333 1.00 48.03 155 ASN A CA 1
ATOM 1193 C C . ASN A 1 155 ? 19.490 9.015 58.520 1.00 48.03 155 ASN A C 1
ATOM 1195 O O . ASN A 1 155 ? 19.541 9.291 57.324 1.00 48.03 155 ASN A O 1
ATOM 1199 N N . ASN A 1 156 ? 20.524 8.677 59.270 1.00 47.53 156 ASN A N 1
ATOM 1200 C CA . ASN A 1 156 ? 21.940 8.621 58.995 1.00 47.53 156 ASN A CA 1
ATOM 1201 C C . ASN A 1 156 ? 22.291 7.286 58.311 1.00 47.53 156 ASN A C 1
ATOM 1203 O O . ASN A 1 156 ? 21.738 6.260 58.702 1.00 47.53 156 ASN A O 1
ATOM 1207 N N . ASN A 1 157 ? 23.211 7.282 57.337 1.00 43.25 157 ASN A N 1
ATOM 1208 C CA . ASN A 1 157 ? 24.320 6.314 57.293 1.00 43.25 157 ASN A CA 1
ATOM 1209 C C . ASN A 1 157 ? 25.233 6.486 56.061 1.00 43.25 157 ASN A C 1
ATOM 1211 O O . ASN A 1 157 ? 24.871 6.164 54.934 1.00 43.25 157 ASN A O 1
ATOM 1215 N N . ASN A 1 158 ? 26.453 6.932 56.370 1.00 41.91 158 ASN A N 1
ATOM 1216 C CA . ASN A 1 158 ? 27.755 6.363 56.003 1.00 41.91 158 ASN A CA 1
ATOM 1217 C C . ASN A 1 158 ? 28.132 6.123 54.527 1.00 41.91 158 ASN A C 1
ATOM 1219 O O . ASN A 1 158 ? 27.756 5.140 53.901 1.00 41.91 158 ASN A O 1
ATOM 1223 N N . ASN A 1 159 ? 29.054 6.984 54.081 1.00 47.50 159 ASN A N 1
ATOM 1224 C CA . ASN A 1 159 ? 30.370 6.679 53.503 1.00 47.50 159 ASN A CA 1
ATOM 1225 C C . ASN A 1 159 ? 30.512 5.473 52.561 1.00 47.50 159 ASN A C 1
ATOM 1227 O O . ASN A 1 159 ? 30.627 4.329 52.995 1.00 47.50 159 ASN A O 1
ATOM 1231 N N . THR A 1 160 ? 30.814 5.767 51.297 1.00 39.56 160 THR A N 1
ATOM 1232 C CA . THR A 1 160 ? 31.956 5.131 50.624 1.00 39.56 160 THR A CA 1
ATOM 1233 C C . THR A 1 160 ? 32.526 6.105 49.598 1.00 39.56 160 THR A C 1
ATOM 1235 O O . THR A 1 160 ? 31.814 6.604 48.728 1.00 39.56 160 THR A O 1
ATOM 1238 N N . ALA A 1 161 ? 33.801 6.441 49.775 1.00 52.47 161 ALA A N 1
ATOM 1239 C CA . ALA A 1 161 ? 34.578 7.220 48.833 1.00 52.47 161 ALA A CA 1
ATOM 1240 C C . ALA A 1 161 ? 34.907 6.339 47.628 1.00 52.47 161 ALA A C 1
ATOM 1242 O O . ALA A 1 161 ? 35.502 5.284 47.803 1.00 52.47 161 ALA A O 1
ATOM 1243 N N . ASP A 1 162 ? 34.562 6.802 46.430 1.00 45.25 162 ASP A N 1
ATOM 1244 C CA . ASP A 1 162 ? 35.260 6.393 45.221 1.00 45.25 162 ASP A CA 1
ATOM 1245 C C . ASP A 1 162 ? 35.330 7.558 44.236 1.00 45.25 162 ASP A C 1
ATOM 1247 O O . ASP A 1 162 ? 34.345 8.214 43.885 1.00 45.25 162 ASP A O 1
ATOM 1251 N N . ILE A 1 163 ? 36.568 7.833 43.847 1.00 54.62 163 ILE A N 1
ATOM 1252 C CA . ILE A 1 163 ? 36.996 8.876 42.930 1.00 54.62 163 ILE A CA 1
ATOM 1253 C C . ILE A 1 163 ? 36.579 8.436 41.526 1.00 54.62 163 ILE A C 1
ATOM 1255 O O . ILE A 1 163 ? 37.240 7.618 40.892 1.00 54.62 163 ILE A O 1
ATOM 1259 N N . ALA A 1 164 ? 35.481 8.991 41.020 1.00 50.75 164 ALA A N 1
ATOM 1260 C CA . ALA A 1 164 ? 35.094 8.856 39.623 1.00 50.75 164 ALA A CA 1
ATOM 1261 C C . ALA A 1 164 ? 34.853 10.244 39.027 1.00 50.75 164 ALA A C 1
ATOM 1263 O O . ALA A 1 164 ? 33.906 10.949 39.373 1.00 50.75 164 ALA A O 1
ATOM 1264 N N . ILE A 1 165 ? 35.747 10.619 38.115 1.00 51.06 165 ILE A N 1
ATOM 1265 C CA . ILE A 1 165 ? 35.691 11.812 37.271 1.00 51.06 165 ILE A CA 1
ATOM 1266 C C . ILE A 1 165 ? 34.294 11.916 36.645 1.00 51.06 165 ILE A C 1
ATOM 1268 O O . ILE A 1 165 ? 33.912 11.146 35.760 1.00 51.06 165 ILE A O 1
ATOM 1272 N N . SER A 1 166 ? 33.516 12.882 37.123 1.00 47.50 166 SER A N 1
ATOM 1273 C CA . SER A 1 166 ? 32.171 13.173 36.650 1.00 47.50 166 SER A CA 1
ATOM 1274 C C . SER A 1 166 ? 32.230 13.861 35.285 1.00 47.50 166 SER A C 1
ATOM 1276 O O . SER A 1 166 ? 32.108 15.081 35.174 1.00 47.50 166 SER A O 1
ATOM 1278 N N . LEU A 1 167 ? 32.371 13.074 34.218 1.00 54.19 167 LEU A N 1
ATOM 1279 C CA . LEU A 1 167 ? 31.893 13.468 32.894 1.00 54.19 167 LEU A CA 1
ATOM 1280 C C . LEU A 1 167 ? 30.368 13.558 32.979 1.00 54.19 167 LEU A C 1
ATOM 1282 O O . LEU A 1 167 ? 29.655 12.566 32.801 1.00 54.19 167 LEU A O 1
ATOM 1286 N N . ALA A 1 168 ? 29.873 14.752 33.304 1.00 50.94 168 ALA A N 1
ATOM 1287 C CA . ALA A 1 168 ? 28.459 15.086 33.334 1.00 50.94 168 ALA A CA 1
ATOM 1288 C C . ALA A 1 168 ? 27.853 14.866 31.939 1.00 50.94 168 ALA A C 1
ATOM 1290 O O . ALA A 1 168 ? 27.787 15.759 31.094 1.00 50.94 168 ALA A O 1
ATOM 1291 N N . ARG A 1 169 ? 27.406 13.634 31.680 1.00 53.88 169 ARG A N 1
ATOM 1292 C CA . ARG A 1 169 ? 26.542 13.300 30.552 1.00 53.88 169 ARG A CA 1
ATOM 1293 C C . ARG A 1 169 ? 25.229 14.039 30.777 1.00 53.88 169 ARG A C 1
ATOM 1295 O O . ARG A 1 169 ? 24.352 13.545 31.486 1.00 53.88 169 ARG A O 1
ATOM 1302 N N . ASN A 1 170 ? 25.115 15.225 30.185 1.00 59.09 170 ASN A N 1
ATOM 1303 C CA . ASN A 1 170 ? 23.875 15.983 30.081 1.00 59.09 170 ASN A CA 1
ATOM 1304 C C . ASN A 1 170 ? 22.812 15.084 29.443 1.00 59.09 170 ASN A C 1
ATOM 1306 O O . ASN A 1 170 ? 22.745 14.938 28.222 1.00 59.09 170 ASN A O 1
ATOM 1310 N N . LYS A 1 171 ? 22.001 14.422 30.276 1.00 61.25 171 LYS A N 1
ATOM 1311 C CA . LYS A 1 171 ? 20.875 13.625 29.797 1.00 61.25 171 LYS A CA 1
ATOM 1312 C C . LYS A 1 171 ? 19.929 14.594 29.085 1.00 61.25 171 LYS A C 1
ATOM 1314 O O . LYS A 1 171 ? 19.481 15.551 29.722 1.00 61.25 171 LYS A O 1
ATOM 1319 N N . PRO A 1 172 ? 19.618 14.387 27.793 1.00 69.69 172 PRO A N 1
ATOM 1320 C CA . PRO A 1 172 ? 18.718 15.276 27.080 1.00 69.69 172 PRO A CA 1
ATOM 1321 C C . PRO A 1 172 ? 17.367 15.255 27.790 1.00 69.69 172 PRO A C 1
ATOM 1323 O O . PRO A 1 172 ? 16.698 14.220 27.878 1.00 69.69 172 PRO A O 1
ATOM 1326 N N . THR A 1 173 ? 16.977 16.402 28.339 1.00 77.50 173 THR A N 1
ATOM 1327 C CA . THR A 1 173 ? 15.673 16.560 28.969 1.00 77.50 173 THR A CA 1
ATOM 1328 C C . THR A 1 173 ? 14.610 16.283 27.912 1.00 77.50 173 THR A C 1
ATOM 1330 O O . THR A 1 173 ? 14.641 16.816 26.798 1.00 77.50 173 THR A O 1
ATOM 1333 N N . LYS A 1 174 ? 13.684 15.366 28.216 1.00 79.94 174 LYS A N 1
ATOM 1334 C CA . LYS A 1 174 ? 12.628 14.977 27.277 1.00 79.94 174 LYS A CA 1
ATOM 1335 C C . LYS A 1 174 ? 11.780 16.215 26.966 1.00 79.94 174 LYS A C 1
ATOM 1337 O O . LYS A 1 174 ? 10.946 16.614 27.774 1.00 79.94 174 LYS A O 1
ATOM 1342 N N . LYS A 1 175 ? 11.990 16.822 25.790 1.00 82.81 175 LYS A N 1
ATOM 1343 C CA . LYS A 1 175 ? 11.170 17.943 25.302 1.00 82.81 175 LYS A CA 1
ATOM 1344 C C . LYS A 1 175 ? 9.693 17.538 25.327 1.00 82.81 175 LYS A C 1
ATOM 1346 O O . LYS A 1 175 ? 9.344 16.433 24.894 1.00 82.81 175 LYS A O 1
ATOM 1351 N N . SER A 1 176 ? 8.830 18.434 25.806 1.00 89.38 176 SER A N 1
ATOM 1352 C CA . SER A 1 176 ? 7.384 18.195 25.832 1.00 89.38 176 SER A CA 1
ATOM 1353 C C . SER A 1 176 ? 6.843 17.972 24.413 1.00 89.38 176 SER A C 1
ATOM 1355 O O . SER A 1 176 ? 7.380 18.509 23.439 1.00 89.38 176 SER A O 1
ATOM 1357 N N . ARG A 1 177 ? 5.757 17.194 24.283 1.00 83.81 177 ARG A N 1
ATOM 1358 C CA . ARG A 1 177 ? 5.095 16.939 22.986 1.00 83.81 177 ARG A CA 1
ATOM 1359 C C . ARG A 1 177 ? 4.752 18.237 22.246 1.00 83.81 177 ARG A C 1
ATOM 1361 O O . ARG A 1 177 ? 4.934 18.303 21.037 1.00 83.81 177 ARG A O 1
ATOM 1368 N N . ARG A 1 178 ? 4.348 19.283 22.978 1.00 90.31 178 ARG A N 1
ATOM 1369 C CA . ARG A 1 178 ? 4.043 20.611 22.423 1.00 90.31 178 ARG A CA 1
ATOM 1370 C C . ARG A 1 178 ? 5.266 21.263 21.772 1.00 90.31 178 ARG A C 1
ATOM 1372 O O . ARG A 1 178 ? 5.145 21.813 20.686 1.00 90.31 178 ARG A O 1
ATOM 1379 N N . LYS A 1 179 ? 6.443 21.162 22.400 1.00 91.19 179 LYS A N 1
ATOM 1380 C CA . LYS A 1 179 ? 7.688 21.733 21.861 1.00 91.19 179 LYS A CA 1
ATOM 1381 C C . LYS A 1 179 ? 8.150 20.994 20.602 1.00 91.19 179 LYS A C 1
ATOM 1383 O O . LYS A 1 179 ? 8.562 21.632 19.645 1.00 91.19 179 LYS A O 1
ATOM 1388 N N . LYS A 1 180 ? 7.991 19.665 20.573 1.00 93.25 180 LYS A N 1
ATOM 1389 C CA . LYS A 1 180 ? 8.258 18.854 19.372 1.00 93.25 180 LYS A CA 1
ATOM 1390 C C . LYS A 1 180 ? 7.330 19.219 18.213 1.00 93.25 180 LYS A C 1
ATOM 1392 O O . LYS A 1 180 ? 7.783 19.320 17.084 1.00 93.25 180 LYS A O 1
ATOM 1397 N N . PHE A 1 181 ? 6.044 19.432 18.493 1.00 92.94 181 PHE A N 1
ATOM 1398 C CA . PHE A 1 181 ? 5.078 19.834 17.470 1.00 92.94 181 PHE A CA 1
ATOM 1399 C C . PHE A 1 181 ? 5.397 21.221 16.890 1.00 92.94 181 PHE A C 1
ATOM 1401 O O . PHE A 1 181 ? 5.389 21.386 15.677 1.00 92.94 181 PHE A O 1
ATOM 1408 N N . ALA A 1 182 ? 5.757 22.188 17.740 1.00 94.75 182 ALA A N 1
ATOM 1409 C CA . ALA A 1 182 ? 6.159 23.521 17.291 1.00 94.75 182 ALA A CA 1
ATOM 1410 C C . ALA A 1 182 ? 7.393 23.489 16.368 1.00 94.75 182 ALA A C 1
ATOM 1412 O O . ALA A 1 182 ? 7.388 24.153 15.336 1.00 94.75 182 ALA A O 1
ATOM 1413 N N . GLU A 1 183 ? 8.405 22.673 16.693 1.00 96.19 183 GLU A N 1
ATOM 1414 C CA . GLU A 1 183 ? 9.590 22.479 15.838 1.00 96.19 183 GLU A CA 1
ATOM 1415 C C . GLU A 1 183 ? 9.209 21.920 14.455 1.00 96.19 183 GLU A C 1
ATOM 1417 O O . GLU A 1 183 ? 9.693 22.413 13.440 1.00 96.19 183 GLU A O 1
ATOM 1422 N N . VAL A 1 184 ? 8.289 20.949 14.390 1.00 96.50 184 VAL A N 1
ATOM 1423 C CA . VAL A 1 184 ? 7.814 20.390 13.110 1.00 96.50 184 VAL A CA 1
ATOM 1424 C C . VAL A 1 184 ? 7.091 21.446 12.268 1.00 96.50 184 VAL A C 1
ATOM 1426 O O . VAL A 1 184 ? 7.376 21.571 11.079 1.00 96.50 184 VAL A O 1
ATOM 1429 N N . CYS A 1 185 ? 6.199 22.238 12.869 1.00 94.12 185 CYS A N 1
ATOM 1430 C CA . CYS A 1 185 ? 5.504 23.312 12.152 1.00 94.12 185 CYS A CA 1
ATOM 1431 C C . CYS A 1 185 ? 6.476 24.367 11.607 1.00 94.12 185 CYS A C 1
ATOM 1433 O O . CYS A 1 185 ? 6.293 24.852 10.493 1.00 94.12 185 CYS A O 1
ATOM 1435 N N . GLN A 1 186 ? 7.527 24.693 12.363 1.00 96.94 186 GLN A N 1
ATOM 1436 C CA . GLN A 1 186 ? 8.525 25.677 11.952 1.00 96.94 186 GLN A CA 1
ATOM 1437 C C . GLN A 1 186 ? 9.347 25.199 10.745 1.00 96.94 186 GLN A C 1
ATOM 1439 O O . GLN A 1 186 ? 9.575 25.973 9.817 1.00 96.94 186 GLN A O 1
ATOM 1444 N N . VAL A 1 187 ? 9.725 23.915 10.713 1.00 97.12 187 VAL A N 1
ATOM 1445 C CA . VAL A 1 187 ? 10.425 23.309 9.565 1.00 97.12 187 VAL A CA 1
ATOM 1446 C C . VAL A 1 187 ? 9.537 23.291 8.319 1.00 97.12 187 VAL A C 1
ATOM 1448 O O . VAL A 1 187 ? 9.995 23.620 7.226 1.00 97.12 187 VAL A O 1
ATOM 1451 N N . LEU A 1 188 ? 8.255 22.943 8.470 1.00 95.56 188 LEU A N 1
ATOM 1452 C CA . LEU A 1 188 ? 7.308 22.949 7.351 1.00 95.56 188 LEU A CA 1
ATOM 1453 C C . LEU A 1 188 ? 7.110 24.357 6.778 1.00 95.56 188 LEU A C 1
ATOM 1455 O O . LEU A 1 188 ? 7.081 24.513 5.558 1.00 95.56 188 LEU A O 1
ATOM 1459 N N . LEU A 1 189 ? 7.042 25.375 7.641 1.00 96.12 189 LEU A N 1
ATOM 1460 C CA . LEU A 1 189 ? 6.935 26.770 7.222 1.00 96.12 189 LEU A CA 1
ATOM 1461 C C . LEU A 1 189 ? 8.179 27.224 6.443 1.00 96.12 189 LEU A C 1
ATOM 1463 O O . LEU A 1 189 ? 8.045 27.771 5.352 1.00 96.12 189 LEU A O 1
ATOM 1467 N N . GLN A 1 190 ? 9.387 26.940 6.940 1.00 96.38 190 GLN A N 1
ATOM 1468 C CA . GLN A 1 190 ? 10.627 27.288 6.229 1.00 96.38 190 GLN A CA 1
ATOM 1469 C C . GLN A 1 190 ? 10.723 26.612 4.855 1.00 96.38 190 GLN A C 1
ATOM 1471 O O . GLN A 1 190 ? 11.081 27.256 3.873 1.00 96.38 190 GLN A O 1
ATOM 1476 N N . ASN A 1 191 ? 10.328 25.341 4.754 1.00 96.44 191 ASN A N 1
ATOM 1477 C CA . ASN A 1 191 ? 10.316 24.621 3.477 1.00 96.44 191 ASN A CA 1
ATOM 1478 C C . ASN A 1 191 ? 9.278 25.159 2.482 1.00 96.44 191 ASN A C 1
ATOM 1480 O O . ASN A 1 191 ? 9.431 24.943 1.282 1.00 96.44 191 ASN A O 1
ATOM 1484 N N . SER A 1 192 ? 8.221 25.819 2.964 1.00 93.88 192 SER A N 1
ATOM 1485 C CA . SER A 1 192 ? 7.223 26.462 2.103 1.00 93.88 192 SER A CA 1
ATOM 1486 C C . SER A 1 192 ? 7.673 27.823 1.573 1.00 93.88 192 SER A C 1
ATOM 1488 O O . SER A 1 192 ? 7.255 28.201 0.490 1.00 93.88 192 SER A O 1
ATOM 1490 N N . LEU A 1 193 ? 8.537 28.527 2.312 1.00 92.12 193 LEU A N 1
ATOM 1491 C CA . LEU A 1 193 ? 9.062 29.843 1.930 1.00 92.12 193 LEU A CA 1
ATOM 1492 C C . LEU A 1 193 ? 10.269 29.759 0.984 1.00 92.12 193 LEU A C 1
ATOM 1494 O O . LEU A 1 193 ? 10.564 30.719 0.287 1.00 92.12 193 LEU A O 1
ATOM 1498 N N . ASN A 1 194 ? 10.968 28.621 0.969 1.00 90.56 194 ASN A N 1
ATOM 1499 C CA . ASN A 1 194 ? 12.142 28.384 0.122 1.00 90.56 194 ASN A CA 1
ATOM 1500 C C . ASN A 1 194 ? 11.801 27.726 -1.234 1.00 90.56 194 ASN A C 1
ATOM 1502 O O . ASN A 1 194 ? 12.695 27.190 -1.889 1.00 90.56 194 ASN A O 1
ATOM 1506 N N . LYS A 1 195 ? 10.523 27.701 -1.622 1.00 66.25 195 LYS A N 1
ATOM 1507 C CA . LYS A 1 195 ? 10.041 27.238 -2.931 1.00 66.25 195 LYS A CA 1
ATOM 1508 C C . LYS A 1 195 ? 9.486 28.412 -3.713 1.00 66.25 195 LYS A C 1
ATOM 1510 O O . LYS A 1 195 ? 9.690 28.400 -4.943 1.00 66.25 195 LYS A O 1
#

Solvent-accessible surface area (backbone atoms only — not comparable to full-atom values): 12862 Å² total; per-residue (Å²): 143,83,82,85,83,75,81,79,78,83,76,77,85,80,78,84,79,78,88,72,87,64,54,55,7,67,82,76,62,78,46,58,23,38,92,89,37,94,68,27,29,19,71,76,58,51,69,39,90,78,35,68,92,51,43,63,65,48,49,52,51,51,49,52,50,29,53,74,70,42,70,29,69,67,47,43,51,52,49,52,57,57,69,68,42,63,59,90,72,79,63,86,56,91,79,57,48,74,59,90,64,44,73,48,84,72,60,66,68,65,50,55,66,40,60,73,55,37,51,50,52,50,52,53,50,50,57,48,46,67,70,65,68,57,73,89,70,77,72,73,76,77,79,75,78,78,81,75,80,83,77,87,78,90,83,89,83,82,88,80,91,76,96,66,88,79,77,78,74,76,71,80,74,83,72,51,72,68,58,56,50,52,54,52,54,52,54,54,50,53,61,62,72,76,108

pLDDT: mean 76.15, std 16.95, range [39.56, 97.12]

Mean predicted aligned error: 19.67 Å

Radius of gyration: 37.36 Å; Cα contacts (8 Å, |Δi|>4): 88; chains: 1; bounding box: 66×63×110 Å